Protein AF-A0A136HJM9-F1 (afdb_monomer_lite)

Radius of gyration: 22.2 Å; chains: 1; bounding box: 44×36×82 Å

pLDDT: mean 86.01, std 11.22, range [44.72, 96.0]

Structure (mmCIF, N/CA/C/O backbone):
data_AF-A0A136HJM9-F1
#
_entry.id   AF-A0A136HJM9-F1
#
loop_
_atom_site.group_PDB
_atom_site.id
_atom_site.type_symbol
_atom_site.label_atom_id
_atom_site.label_alt_id
_atom_site.label_comp_id
_atom_site.label_asym_id
_atom_site.label_entity_id
_atom_site.label_seq_id
_atom_site.pdbx_PDB_ins_code
_atom_site.Cartn_x
_atom_site.Cartn_y
_atom_site.Cartn_z
_atom_site.occupancy
_atom_site.B_iso_or_equiv
_atom_site.auth_seq_id
_atom_site.auth_comp_id
_atom_site.auth_asym_id
_atom_site.auth_atom_id
_atom_site.pdbx_PDB_model_num
ATOM 1 N N . MET A 1 1 ? 3.284 -16.530 -20.722 1.00 73.06 1 MET A N 1
ATOM 2 C CA . MET A 1 1 ? 3.698 -15.118 -20.522 1.00 73.06 1 MET A CA 1
ATOM 3 C C . MET A 1 1 ? 2.460 -14.289 -20.192 1.00 73.06 1 MET A C 1
ATOM 5 O O . MET A 1 1 ? 1.390 -14.665 -20.645 1.00 73.06 1 MET A O 1
ATOM 9 N N . GLN A 1 2 ? 2.573 -13.218 -19.398 1.00 82.81 2 GLN A N 1
ATOM 10 C CA . GLN A 1 2 ? 1.429 -12.377 -18.994 1.00 82.81 2 GLN A CA 1
ATOM 11 C C . GLN A 1 2 ? 1.600 -10.946 -19.515 1.00 82.81 2 GLN A C 1
ATOM 13 O O . GLN A 1 2 ? 2.723 -10.463 -19.608 1.00 82.81 2 GLN A O 1
ATOM 18 N N . THR A 1 3 ? 0.508 -10.270 -19.851 1.00 87.06 3 THR A N 1
ATOM 19 C CA . THR A 1 3 ? 0.489 -8.834 -20.186 1.00 87.06 3 THR A CA 1
ATOM 20 C C . THR A 1 3 ? 0.516 -7.968 -18.919 1.00 87.06 3 THR A C 1
ATOM 22 O O . THR A 1 3 ? 0.214 -8.464 -17.834 1.00 87.06 3 THR A O 1
ATOM 25 N N . ILE A 1 4 ? 0.826 -6.666 -19.036 1.00 86.62 4 ILE A N 1
ATOM 26 C CA . ILE A 1 4 ? 0.780 -5.722 -17.895 1.00 86.62 4 ILE A CA 1
ATOM 27 C C . ILE A 1 4 ? -0.567 -5.801 -17.149 1.00 86.62 4 ILE A C 1
ATOM 29 O O . ILE A 1 4 ? -0.543 -6.034 -15.941 1.00 86.62 4 ILE A O 1
ATOM 33 N N . PRO A 1 5 ? -1.740 -5.723 -17.813 1.00 89.06 5 PRO A N 1
ATOM 34 C CA . PRO A 1 5 ? -3.020 -5.822 -17.113 1.00 89.06 5 PRO A CA 1
ATOM 35 C C . PRO A 1 5 ? -3.238 -7.171 -16.418 1.00 89.06 5 PRO A C 1
ATOM 37 O O . PRO A 1 5 ? -3.845 -7.208 -15.356 1.00 89.06 5 PRO A O 1
ATOM 40 N N . GLN A 1 6 ? -2.736 -8.277 -16.979 1.00 90.00 6 GLN A N 1
ATOM 41 C CA . GLN A 1 6 ? -2.843 -9.599 -16.349 1.00 90.00 6 GLN A CA 1
ATOM 42 C C . GLN A 1 6 ? -1.984 -9.713 -15.087 1.00 90.00 6 GLN A C 1
ATOM 44 O O . GLN A 1 6 ? -2.411 -10.353 -14.131 1.00 90.00 6 GLN A O 1
ATOM 49 N N . VAL A 1 7 ? -0.797 -9.095 -15.071 1.00 90.31 7 VAL A N 1
ATOM 50 C CA . VAL A 1 7 ? 0.041 -9.039 -13.864 1.00 90.31 7 VAL A CA 1
ATOM 51 C C . VAL A 1 7 ? -0.618 -8.155 -12.808 1.00 90.31 7 VAL A C 1
ATOM 53 O O . VAL A 1 7 ? -0.759 -8.599 -11.677 1.00 90.31 7 VAL A O 1
ATOM 56 N N . ILE A 1 8 ? -1.121 -6.971 -13.182 1.00 91.50 8 ILE A N 1
ATOM 57 C CA . ILE A 1 8 ? -1.859 -6.101 -12.250 1.00 91.50 8 ILE A CA 1
ATOM 58 C C . ILE A 1 8 ? -3.075 -6.840 -11.672 1.00 91.50 8 ILE A C 1
ATOM 60 O O . ILE A 1 8 ? -3.276 -6.837 -10.463 1.00 91.50 8 ILE A O 1
ATOM 64 N N . LYS A 1 9 ? -3.854 -7.533 -12.514 1.00 92.12 9 LYS A N 1
ATOM 65 C CA . LYS A 1 9 ? -5.012 -8.328 -12.074 1.00 92.12 9 LYS A CA 1
ATOM 66 C C . LYS A 1 9 ? -4.622 -9.393 -11.048 1.00 92.12 9 LYS A C 1
ATOM 68 O O . LYS A 1 9 ? -5.367 -9.613 -10.102 1.00 92.12 9 LYS A O 1
ATOM 73 N N . ALA A 1 10 ? -3.479 -10.050 -11.244 1.00 91.19 10 ALA A N 1
ATOM 74 C CA . ALA A 1 10 ? -2.991 -11.068 -10.321 1.00 91.19 10 ALA A CA 1
ATOM 75 C C . ALA A 1 10 ? -2.587 -10.474 -8.961 1.00 91.19 10 ALA A C 1
ATOM 77 O O . ALA A 1 10 ? -2.920 -11.061 -7.943 1.00 91.19 10 ALA A O 1
ATOM 78 N N . GLU A 1 11 ? -1.930 -9.308 -8.932 1.00 91.56 11 GLU A N 1
ATOM 79 C CA . GLU A 1 11 ? -1.516 -8.659 -7.673 1.00 91.56 11 GLU A CA 1
ATOM 80 C C . GLU A 1 11 ? -2.693 -8.020 -6.910 1.00 91.56 11 GLU A C 1
ATOM 82 O O . GLU A 1 11 ? -2.656 -7.918 -5.686 1.00 91.56 11 GLU A O 1
ATOM 87 N N . LEU A 1 12 ? -3.739 -7.581 -7.621 1.00 88.81 12 LEU A N 1
ATOM 88 C CA . LEU A 1 12 ? -4.940 -6.997 -7.012 1.00 88.81 12 LEU A CA 1
ATOM 89 C C . LEU A 1 12 ? -5.998 -8.034 -6.614 1.00 88.81 12 LEU A C 1
ATOM 91 O O . LEU A 1 12 ? -6.932 -7.680 -5.896 1.00 88.81 12 LEU A O 1
ATOM 95 N N . GLU A 1 13 ? -5.916 -9.257 -7.153 1.00 87.62 13 GLU A N 1
ATOM 96 C CA . GLU A 1 13 ? -6.949 -10.306 -7.065 1.00 87.62 13 GLU A CA 1
ATOM 97 C C . GLU A 1 13 ? -8.378 -9.811 -7.379 1.00 87.62 13 GLU A C 1
ATOM 99 O O . GLU A 1 13 ? -9.373 -10.317 -6.869 1.00 87.62 13 GLU A O 1
ATOM 104 N N . SER A 1 14 ? -8.495 -8.787 -8.224 1.00 86.56 14 SER A N 1
ATOM 105 C CA . SER A 1 14 ? -9.753 -8.086 -8.488 1.00 86.56 14 SER A CA 1
ATOM 106 C C . SER A 1 14 ? -9.752 -7.435 -9.872 1.00 86.56 14 SER A C 1
ATOM 108 O O . SER A 1 14 ? -8.821 -7.594 -10.669 1.00 86.56 14 SER A O 1
ATOM 110 N N . THR A 1 15 ? -10.837 -6.739 -10.210 1.00 86.69 15 THR A N 1
ATOM 111 C CA . THR A 1 15 ? -10.932 -5.962 -11.449 1.00 86.69 15 THR A CA 1
ATOM 112 C C . THR A 1 15 ? -9.886 -4.857 -11.468 1.00 86.69 15 THR A C 1
ATOM 114 O O . THR A 1 15 ? -9.757 -4.102 -10.510 1.00 86.69 15 THR A O 1
ATOM 117 N N . VAL A 1 16 ? -9.157 -4.736 -12.578 1.00 87.38 16 VAL A N 1
ATOM 118 C CA . VAL A 1 16 ? -8.102 -3.730 -12.720 1.00 87.38 16 VAL A CA 1
ATOM 119 C C . VAL A 1 16 ? -8.720 -2.373 -13.056 1.00 87.38 16 VAL A C 1
ATOM 121 O O . VAL A 1 16 ? -9.319 -2.258 -14.127 1.00 87.38 16 VAL A O 1
ATOM 124 N N . PRO A 1 17 ? -8.529 -1.334 -12.225 1.00 90.00 17 PRO A N 1
ATOM 125 C CA . PRO A 1 17 ? -9.010 0.003 -12.547 1.00 90.00 17 PRO A CA 1
ATOM 126 C C . PRO A 1 17 ? -8.293 0.578 -13.770 1.00 90.00 17 PRO A C 1
ATOM 128 O O . PRO A 1 17 ? -7.065 0.491 -13.881 1.00 90.00 17 PRO A O 1
ATOM 131 N N . ASP A 1 18 ? -9.037 1.219 -14.672 1.00 88.31 18 ASP A N 1
ATOM 132 C CA . ASP A 1 18 ? -8.482 1.762 -15.918 1.00 88.31 18 ASP A CA 1
ATOM 133 C C . ASP A 1 18 ? -7.409 2.830 -15.675 1.00 88.31 18 ASP A C 1
ATOM 135 O O . ASP A 1 18 ? -6.413 2.875 -16.403 1.00 88.31 18 ASP A O 1
ATOM 139 N N . ALA A 1 19 ? -7.573 3.651 -14.634 1.00 88.50 19 ALA A N 1
ATOM 140 C CA . ALA A 1 19 ? -6.598 4.664 -14.239 1.00 88.50 19 ALA A CA 1
ATOM 141 C C . ALA A 1 19 ? -5.259 4.029 -13.829 1.00 88.50 19 ALA A C 1
ATOM 143 O O . ALA A 1 19 ? -4.214 4.394 -14.369 1.00 88.50 19 ALA A O 1
ATOM 144 N N . LEU A 1 20 ? -5.293 3.017 -12.954 1.00 89.94 20 LEU A N 1
ATOM 145 C CA . LEU A 1 20 ? -4.100 2.280 -12.529 1.00 89.94 20 LEU A CA 1
ATOM 146 C C . LEU A 1 20 ? -3.465 1.520 -13.698 1.00 89.94 20 LEU A C 1
ATOM 148 O O . LEU A 1 20 ? -2.252 1.600 -13.905 1.00 89.94 20 LEU A O 1
ATOM 152 N N . ARG A 1 21 ? -4.282 0.835 -14.512 1.00 90.06 21 ARG A N 1
ATOM 153 C CA . ARG A 1 21 ? -3.817 0.162 -15.731 1.00 90.06 21 ARG A CA 1
ATOM 154 C C . ARG A 1 21 ? -3.060 1.138 -16.618 1.00 90.06 21 ARG A C 1
ATOM 156 O O . ARG A 1 21 ? -1.960 0.817 -17.061 1.00 90.06 21 ARG A O 1
ATOM 163 N N . SER A 1 22 ? -3.643 2.303 -16.883 1.00 88.31 22 SER A N 1
ATOM 164 C CA . SER A 1 22 ? -3.075 3.313 -17.778 1.00 88.31 22 SER A CA 1
ATOM 165 C C . SER A 1 22 ? -1.797 3.918 -17.205 1.00 88.31 22 SER A C 1
ATOM 167 O O . SER A 1 22 ? -0.811 4.021 -17.933 1.00 88.31 22 SER A O 1
ATOM 169 N N . ALA A 1 23 ? -1.779 4.232 -15.907 1.00 89.62 23 ALA A N 1
ATOM 170 C CA . ALA A 1 23 ? -0.609 4.748 -15.201 1.00 89.62 23 ALA A CA 1
ATOM 171 C C . ALA A 1 23 ? 0.576 3.773 -15.273 1.00 89.62 23 ALA A C 1
ATOM 173 O O .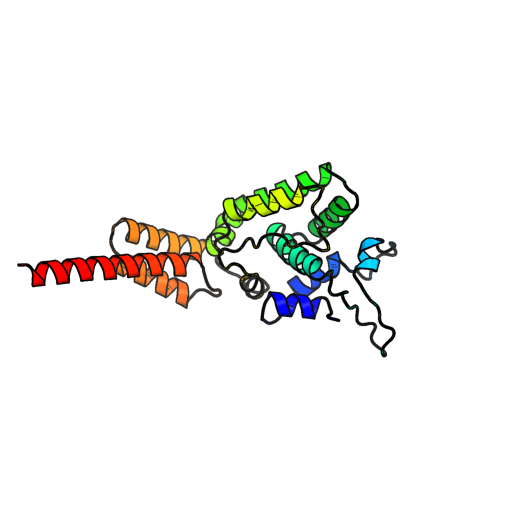 ALA A 1 23 ? 1.629 4.106 -15.820 1.00 89.62 23 ALA A O 1
ATOM 174 N N . VAL A 1 24 ? 0.379 2.530 -14.826 1.00 90.56 24 VAL A N 1
ATOM 175 C CA . VAL A 1 24 ? 1.431 1.502 -14.831 1.00 90.56 24 VAL A CA 1
ATOM 176 C C . VAL A 1 24 ? 1.882 1.201 -16.258 1.00 90.56 24 VAL A C 1
ATOM 178 O O . VAL A 1 24 ? 3.075 1.132 -16.545 1.00 90.56 24 VAL A O 1
ATOM 181 N N . THR A 1 25 ? 0.939 1.095 -17.195 1.00 88.69 25 THR A N 1
ATOM 182 C CA . THR A 1 25 ? 1.260 0.869 -18.607 1.00 88.69 25 THR A CA 1
ATOM 183 C C . THR A 1 25 ? 2.103 2.009 -19.187 1.00 88.69 25 THR A C 1
ATOM 185 O O . THR A 1 25 ? 3.041 1.738 -19.931 1.00 88.69 25 THR A O 1
ATOM 188 N N . ALA A 1 26 ? 1.835 3.267 -18.833 1.00 86.88 26 ALA A N 1
ATOM 189 C CA . ALA A 1 26 ? 2.577 4.431 -19.324 1.00 86.88 26 ALA A CA 1
ATOM 190 C C . ALA A 1 26 ? 4.017 4.544 -18.781 1.00 86.88 26 ALA A C 1
ATOM 192 O O . ALA A 1 26 ? 4.837 5.255 -19.373 1.00 86.88 26 ALA A O 1
ATOM 193 N N . ILE A 1 27 ? 4.350 3.843 -17.691 1.00 88.12 27 ILE A N 1
ATOM 194 C CA . ILE A 1 27 ? 5.731 3.747 -17.190 1.00 88.12 27 ILE A CA 1
ATOM 195 C C . ILE A 1 27 ? 6.573 2.902 -18.146 1.00 88.12 27 ILE A C 1
ATOM 197 O O . ILE A 1 27 ? 7.639 3.334 -18.588 1.00 88.12 27 ILE A O 1
ATOM 201 N N . PHE A 1 28 ? 6.076 1.716 -18.501 1.00 84.88 28 PHE A N 1
ATOM 202 C CA . PHE A 1 28 ? 6.806 0.751 -19.330 1.00 84.88 28 PHE A CA 1
ATOM 203 C C . PHE A 1 28 ? 6.627 0.993 -20.827 1.00 84.88 28 PHE A C 1
ATOM 205 O O . PHE A 1 28 ? 7.487 0.628 -21.628 1.00 84.88 28 PHE A O 1
ATOM 212 N N . LEU A 1 29 ? 5.509 1.604 -21.221 1.00 78.38 29 LEU A N 1
ATOM 213 C CA . LEU A 1 29 ? 5.173 1.881 -22.608 1.00 78.38 29 LEU A CA 1
ATOM 214 C C . LEU A 1 29 ? 5.286 3.372 -22.924 1.00 78.38 29 LEU A C 1
ATOM 216 O O . LEU A 1 29 ? 5.254 4.274 -22.090 1.00 78.38 29 LEU A O 1
ATOM 220 N N . LYS A 1 30 ? 5.430 3.641 -24.210 1.00 66.56 30 LYS A N 1
ATOM 221 C CA . LYS A 1 30 ? 5.436 4.985 -24.758 1.00 66.56 30 LYS A CA 1
ATOM 222 C C . LYS A 1 30 ? 4.002 5.526 -24.871 1.00 66.56 30 LYS A C 1
ATOM 224 O O . LYS A 1 30 ? 3.158 4.788 -25.385 1.00 66.56 30 LYS A O 1
ATOM 229 N N . PRO A 1 31 ? 3.714 6.787 -24.501 1.00 51.19 31 PRO A N 1
ATOM 230 C CA . PRO A 1 31 ? 2.501 7.442 -24.977 1.00 51.19 31 PRO A CA 1
ATOM 231 C C . PRO A 1 31 ? 2.573 7.547 -26.505 1.00 51.19 31 PRO A C 1
ATOM 233 O O . PRO A 1 31 ? 3.628 7.863 -27.061 1.00 51.19 31 PRO A O 1
ATOM 236 N N . ALA A 1 32 ? 1.468 7.268 -27.196 1.00 46.75 32 ALA A N 1
ATOM 237 C CA . ALA A 1 32 ? 1.420 7.160 -28.658 1.00 46.75 32 ALA A CA 1
ATOM 238 C C . ALA A 1 32 ? 1.926 8.415 -29.415 1.00 46.75 32 ALA A C 1
ATOM 240 O O . ALA A 1 32 ? 2.237 8.330 -30.598 1.00 46.75 32 ALA A O 1
ATOM 241 N N . ALA A 1 33 ? 2.071 9.560 -28.738 1.00 46.47 33 ALA A N 1
ATOM 242 C CA . ALA A 1 33 ? 2.186 10.878 -29.356 1.00 46.47 33 ALA A CA 1
ATOM 243 C C . ALA A 1 33 ? 3.606 11.449 -29.621 1.00 46.47 33 ALA A C 1
ATOM 245 O O . ALA A 1 33 ? 3.696 12.474 -30.285 1.00 46.47 33 ALA A O 1
ATOM 246 N N . ARG A 1 34 ? 4.737 10.879 -29.156 1.00 46.34 34 ARG A N 1
ATOM 247 C CA . ARG A 1 34 ? 6.072 11.536 -29.340 1.00 46.34 34 ARG A CA 1
ATOM 248 C C . ARG A 1 34 ? 7.176 10.605 -29.806 1.00 46.34 34 ARG A C 1
ATOM 250 O O . ARG A 1 34 ? 7.471 9.670 -29.102 1.00 46.34 34 ARG A O 1
ATOM 257 N N . ARG A 1 35 ? 7.871 10.851 -30.922 1.00 45.84 35 ARG A N 1
ATOM 258 C CA . ARG A 1 35 ? 8.917 9.992 -31.550 1.00 45.84 35 ARG A CA 1
ATOM 259 C C . ARG A 1 35 ? 10.253 9.795 -30.770 1.00 45.84 35 ARG A C 1
ATOM 261 O O . ARG A 1 35 ? 11.297 9.695 -31.395 1.00 45.84 35 ARG A O 1
ATOM 268 N N . SER A 1 36 ? 10.275 9.662 -29.440 1.00 54.44 36 SER A N 1
ATOM 269 C CA . SER A 1 36 ? 11.501 9.251 -28.716 1.00 54.44 36 SER A CA 1
ATOM 270 C C . SER A 1 36 ? 11.751 7.733 -28.795 1.00 54.44 36 SER A C 1
ATOM 272 O O . SER A 1 36 ? 10.800 6.944 -28.852 1.00 54.44 36 SER A O 1
ATOM 274 N N . LYS A 1 37 ? 13.019 7.303 -28.832 1.00 59.28 37 LYS A N 1
ATOM 275 C CA . LYS A 1 37 ? 13.386 5.877 -28.733 1.00 59.28 37 LYS A CA 1
ATOM 276 C C . LYS A 1 37 ? 12.968 5.347 -27.352 1.00 59.28 37 LYS A C 1
ATOM 278 O O . LYS A 1 37 ? 13.109 6.059 -26.360 1.00 59.28 37 LYS A O 1
ATOM 283 N N . LEU A 1 38 ? 12.419 4.128 -27.296 1.00 64.19 38 LEU A N 1
ATOM 284 C CA . LEU A 1 38 ? 12.227 3.427 -26.020 1.00 64.19 38 LEU A CA 1
ATOM 285 C C . LEU A 1 38 ? 13.592 3.272 -25.347 1.00 64.19 38 LEU A C 1
ATOM 287 O O . LEU A 1 38 ? 14.593 3.059 -26.033 1.00 64.19 38 LEU A O 1
ATOM 291 N N . GLN A 1 39 ? 13.632 3.380 -24.022 1.00 71.88 39 GLN A N 1
ATOM 292 C CA . GLN A 1 39 ? 14.872 3.104 -23.305 1.00 71.88 39 GLN A CA 1
ATOM 293 C C . GLN A 1 39 ? 15.180 1.603 -23.369 1.00 71.88 39 GLN A C 1
ATOM 295 O O . GLN A 1 39 ? 14.264 0.780 -23.414 1.00 71.88 39 GLN A O 1
ATOM 300 N N . LYS A 1 40 ? 16.469 1.246 -23.370 1.00 73.69 40 LYS A N 1
ATOM 301 C CA . LYS A 1 40 ? 16.940 -0.140 -23.542 1.00 73.69 40 LYS A CA 1
ATOM 302 C C . LYS A 1 40 ? 16.285 -1.109 -22.546 1.00 73.69 40 LYS A C 1
ATOM 304 O O . LYS A 1 40 ? 15.788 -2.163 -22.927 1.00 73.69 40 LYS A O 1
ATOM 309 N N . TRP A 1 41 ? 16.160 -0.693 -21.289 1.00 77.94 41 TRP A N 1
ATOM 310 C CA . TRP A 1 41 ? 15.517 -1.503 -20.257 1.00 77.94 41 TRP A CA 1
ATOM 311 C C . TRP A 1 41 ? 14.015 -1.738 -20.512 1.00 77.94 41 TRP A C 1
ATOM 313 O O . TRP A 1 41 ? 13.490 -2.799 -20.183 1.00 77.94 41 TRP A O 1
ATOM 323 N N . GLN A 1 42 ? 13.310 -0.794 -21.150 1.00 76.62 42 GLN A N 1
ATOM 324 C CA . GLN A 1 42 ? 11.886 -0.942 -21.481 1.00 76.62 42 GLN A CA 1
ATOM 325 C C . GLN A 1 42 ? 11.685 -2.020 -22.550 1.00 76.62 42 GLN A C 1
ATOM 327 O O . GLN A 1 42 ? 10.750 -2.818 -22.467 1.00 76.62 42 GLN A O 1
ATOM 332 N N . THR A 1 43 ? 12.590 -2.081 -23.531 1.00 74.19 43 THR A N 1
ATOM 333 C CA . THR A 1 43 ? 12.602 -3.151 -24.538 1.00 74.19 43 THR A CA 1
ATOM 334 C C . THR A 1 43 ? 13.009 -4.503 -23.955 1.00 74.19 43 THR A C 1
ATOM 336 O O . THR A 1 43 ? 12.542 -5.531 -24.435 1.00 74.19 43 THR A O 1
ATOM 339 N N . ASP A 1 44 ? 13.807 -4.526 -22.885 1.00 75.56 44 ASP A N 1
ATOM 340 C CA . ASP A 1 44 ? 14.231 -5.776 -22.247 1.00 75.56 44 ASP A CA 1
ATOM 341 C C . ASP A 1 44 ? 13.090 -6.469 -21.488 1.00 75.56 44 ASP A C 1
ATOM 343 O O . ASP A 1 44 ? 13.033 -7.707 -21.460 1.00 75.56 44 ASP A O 1
ATOM 347 N N . ILE A 1 45 ? 12.164 -5.687 -20.919 1.00 78.56 45 ILE A N 1
ATOM 348 C CA . ILE A 1 45 ? 11.020 -6.174 -20.132 1.00 78.56 45 ILE A CA 1
ATOM 349 C C . ILE A 1 45 ? 9.929 -6.788 -21.013 1.00 78.56 45 ILE A C 1
ATOM 351 O O . ILE A 1 45 ? 9.328 -7.804 -20.643 1.00 78.56 45 ILE A O 1
ATOM 355 N N . ILE A 1 46 ? 9.678 -6.172 -22.170 1.00 76.31 46 ILE A N 1
ATOM 356 C CA . ILE A 1 46 ? 8.546 -6.494 -23.038 1.00 76.31 46 ILE A CA 1
ATOM 357 C C . ILE A 1 46 ? 8.964 -7.524 -24.088 1.00 76.31 46 ILE A C 1
ATOM 359 O O . ILE A 1 46 ? 9.907 -7.308 -24.844 1.00 76.31 46 ILE A O 1
ATOM 363 N N . SER A 1 47 ? 8.233 -8.633 -24.183 1.00 70.00 47 SER A N 1
ATOM 364 C CA . SER A 1 47 ? 8.278 -9.521 -25.342 1.00 70.00 47 SER A CA 1
ATOM 365 C C . SER A 1 47 ? 7.120 -9.214 -26.293 1.00 70.00 47 SER A C 1
ATOM 367 O O . SER A 1 47 ? 5.963 -9.097 -25.883 1.00 70.00 47 SER A O 1
ATOM 369 N N . ASN A 1 48 ? 7.447 -9.110 -27.582 1.00 66.25 48 ASN A N 1
ATOM 370 C CA . ASN A 1 48 ? 6.485 -9.063 -28.680 1.00 66.25 48 ASN A CA 1
ATOM 371 C C . ASN A 1 48 ? 6.574 -10.399 -29.433 1.00 66.25 48 ASN A C 1
ATOM 373 O O . ASN A 1 48 ? 7.319 -10.480 -30.406 1.00 66.25 48 ASN A O 1
ATOM 377 N N . PRO A 1 49 ? 5.911 -11.469 -28.969 1.00 55.00 49 PRO A N 1
ATOM 378 C CA . PRO A 1 49 ? 5.778 -12.666 -29.783 1.00 55.00 49 PRO A CA 1
ATOM 379 C C . PRO A 1 49 ? 4.968 -12.314 -31.041 1.00 55.00 49 PRO A C 1
ATOM 381 O O . PRO A 1 49 ? 3.940 -11.641 -30.948 1.00 55.00 49 PRO A O 1
ATOM 384 N N . GLU A 1 50 ? 5.437 -12.738 -32.214 1.00 51.59 50 GLU A N 1
ATOM 385 C CA . GLU A 1 50 ? 4.816 -12.490 -33.527 1.00 51.59 50 GLU A CA 1
ATOM 386 C C . GLU A 1 50 ? 3.557 -13.345 -33.760 1.00 51.59 50 GLU A C 1
ATOM 388 O O . GLU A 1 50 ? 3.399 -13.980 -34.797 1.00 51.59 50 GLU A O 1
ATOM 393 N N . VAL A 1 51 ? 2.651 -13.413 -32.785 1.00 44.72 51 VAL A N 1
ATOM 394 C CA . VAL A 1 51 ? 1.477 -14.288 -32.873 1.00 44.72 51 VAL A CA 1
ATOM 395 C C . VAL A 1 51 ? 0.206 -13.454 -33.000 1.00 44.72 51 VAL A C 1
ATOM 397 O O . VAL A 1 51 ? -0.302 -12.929 -32.010 1.00 44.72 51 VAL A O 1
ATOM 400 N N . GLY A 1 52 ? -0.315 -13.379 -34.229 1.00 47.38 52 GLY A N 1
ATOM 401 C CA . GLY A 1 52 ? -1.662 -12.897 -34.554 1.00 47.38 52 GLY A CA 1
ATOM 402 C C . GLY A 1 52 ? -1.846 -11.374 -34.544 1.00 47.38 52 GLY A C 1
ATOM 403 O O . GLY A 1 52 ? -1.087 -10.631 -33.928 1.00 47.38 52 GLY A O 1
ATOM 404 N N . GLU A 1 53 ? -2.887 -10.907 -35.239 1.00 47.03 53 GLU A N 1
ATOM 405 C CA . GLU A 1 53 ? -3.177 -9.517 -35.658 1.00 47.03 53 GLU A CA 1
ATOM 406 C C . GLU A 1 53 ? -3.282 -8.444 -34.550 1.00 47.03 53 GLU A C 1
ATOM 408 O O . GLU A 1 53 ? -3.572 -7.276 -34.818 1.00 47.03 53 GLU A O 1
ATOM 413 N N . ARG A 1 54 ? -2.987 -8.772 -33.291 1.00 53.75 54 ARG A N 1
ATOM 414 C CA . ARG A 1 54 ? -2.829 -7.792 -32.214 1.00 53.75 54 ARG A CA 1
ATOM 415 C C . ARG A 1 54 ? -1.501 -8.036 -31.516 1.00 53.75 54 ARG A C 1
ATOM 417 O O . ARG A 1 54 ? -1.356 -9.009 -30.789 1.00 53.75 54 ARG A O 1
ATOM 424 N N . LYS A 1 55 ? -0.556 -7.100 -31.689 1.00 56.41 55 LYS A N 1
ATOM 425 C CA . LYS A 1 55 ? 0.742 -7.042 -30.986 1.00 56.41 55 LYS A CA 1
ATOM 426 C C . LYS A 1 55 ? 0.534 -6.892 -29.472 1.00 56.41 55 LYS A C 1
ATOM 428 O O . LYS A 1 55 ? 0.711 -5.806 -28.914 1.00 56.41 55 LYS A O 1
ATOM 433 N N . ALA A 1 56 ? 0.110 -7.958 -28.803 1.00 59.00 56 ALA A N 1
ATOM 434 C CA . ALA A 1 56 ? 0.009 -8.003 -27.359 1.00 59.00 56 ALA A CA 1
ATOM 435 C C . ALA A 1 56 ? 1.425 -7.910 -26.780 1.00 59.00 56 ALA A C 1
ATOM 437 O O . ALA A 1 56 ? 2.321 -8.671 -27.140 1.00 59.00 56 ALA A O 1
ATOM 438 N N . ARG A 1 57 ? 1.634 -6.925 -25.905 1.00 72.00 57 ARG A N 1
ATOM 439 C CA . ARG A 1 57 ? 2.914 -6.702 -25.229 1.00 72.00 57 ARG A CA 1
ATOM 440 C C . ARG A 1 57 ? 2.933 -7.549 -23.966 1.00 72.00 57 ARG A C 1
ATOM 442 O O . ARG A 1 57 ? 2.215 -7.253 -23.006 1.00 72.00 57 ARG A O 1
ATOM 449 N N . TYR A 1 58 ? 3.723 -8.613 -23.987 1.00 80.12 58 TYR A N 1
ATOM 450 C CA . TYR A 1 58 ? 3.875 -9.516 -22.855 1.00 80.12 58 TYR A CA 1
ATOM 451 C C . TYR A 1 58 ? 5.078 -9.119 -22.011 1.00 80.12 58 TYR A C 1
ATOM 453 O O . TYR A 1 58 ? 6.016 -8.489 -22.485 1.00 80.12 58 TYR A O 1
ATOM 461 N N . ILE A 1 59 ? 5.054 -9.508 -20.747 1.00 83.00 59 ILE A N 1
ATOM 462 C CA . ILE A 1 59 ? 6.142 -9.314 -19.800 1.00 83.00 59 ILE A CA 1
ATOM 463 C C . ILE A 1 59 ? 6.852 -10.648 -19.624 1.00 83.00 59 ILE A C 1
ATOM 465 O O . ILE A 1 59 ? 6.216 -11.684 -19.377 1.00 83.00 59 ILE A O 1
ATOM 469 N N . LYS A 1 60 ? 8.185 -10.627 -19.709 1.00 85.44 60 LYS A N 1
ATOM 470 C CA . LYS A 1 60 ? 8.984 -11.806 -19.361 1.00 85.44 60 LYS A CA 1
ATOM 471 C C . LYS A 1 60 ? 8.834 -12.090 -17.855 1.00 85.44 60 LYS A C 1
ATOM 473 O O . LYS A 1 60 ? 8.961 -11.159 -17.064 1.00 85.44 60 LYS A O 1
ATOM 478 N N . PRO A 1 61 ? 8.621 -13.349 -17.421 1.00 84.88 61 PRO A N 1
ATOM 479 C CA . PRO A 1 61 ? 8.276 -13.672 -16.030 1.00 84.88 61 PRO A CA 1
ATOM 480 C C . PRO A 1 61 ? 9.191 -13.061 -14.959 1.00 84.88 61 PRO A C 1
ATOM 482 O O . PRO A 1 61 ? 8.697 -12.603 -13.933 1.00 84.88 61 PRO A O 1
ATOM 485 N N . LYS A 1 62 ? 10.501 -12.977 -15.226 1.00 89.00 62 LYS A N 1
ATOM 486 C CA . LYS A 1 62 ? 11.491 -12.390 -14.308 1.00 89.00 62 LYS A CA 1
ATOM 487 C C . LYS A 1 62 ? 11.279 -10.900 -13.993 1.00 89.00 62 LYS A C 1
ATOM 489 O O . LYS A 1 62 ? 11.850 -10.412 -13.030 1.00 89.00 62 LYS A O 1
ATOM 494 N N . TYR A 1 63 ? 10.466 -10.190 -14.780 1.00 91.25 63 TYR A N 1
ATOM 495 C CA . TYR A 1 63 ? 10.198 -8.756 -14.624 1.00 91.25 63 TYR A CA 1
ATOM 496 C C . TYR A 1 63 ? 8.808 -8.432 -14.061 1.00 91.25 63 TYR A C 1
ATOM 498 O O . TYR A 1 63 ? 8.417 -7.268 -14.022 1.00 91.25 63 TYR A O 1
ATOM 506 N N . LYS A 1 64 ? 8.041 -9.431 -13.595 1.00 91.81 64 LYS A N 1
ATOM 507 C CA . LYS A 1 64 ? 6.802 -9.165 -12.837 1.00 91.81 64 LYS A CA 1
ATOM 508 C C . LYS A 1 64 ? 7.026 -8.253 -11.615 1.00 91.81 64 LYS A C 1
ATOM 510 O O . LYS A 1 64 ? 6.175 -7.392 -11.398 1.00 91.81 64 LYS A O 1
ATOM 515 N N . PRO A 1 65 ? 8.144 -8.365 -10.861 1.00 94.56 65 PRO A N 1
ATOM 516 C CA . PRO A 1 65 ? 8.445 -7.444 -9.763 1.00 94.56 65 PRO A CA 1
ATOM 517 C C . PRO A 1 65 ? 8.460 -5.970 -10.178 1.00 94.56 65 PRO A C 1
ATOM 519 O O . PRO A 1 65 ? 7.970 -5.138 -9.427 1.00 94.56 65 PRO A O 1
ATOM 522 N N . ALA A 1 66 ? 8.901 -5.645 -11.399 1.00 93.62 66 ALA A N 1
ATOM 523 C CA . ALA A 1 66 ? 8.855 -4.275 -11.911 1.00 93.62 66 ALA A CA 1
ATOM 524 C C . ALA A 1 66 ? 7.426 -3.704 -11.936 1.00 93.62 66 ALA A C 1
ATOM 526 O O . ALA A 1 66 ? 7.215 -2.548 -11.581 1.00 93.62 66 ALA A O 1
ATOM 527 N N . ILE A 1 67 ? 6.435 -4.514 -12.334 1.00 93.75 67 ILE A N 1
ATOM 528 C CA . ILE A 1 67 ? 5.025 -4.094 -12.380 1.00 93.75 67 ILE A CA 1
ATOM 529 C C . ILE A 1 67 ? 4.488 -3.855 -10.976 1.00 93.75 67 ILE A C 1
ATOM 531 O O . ILE A 1 67 ? 3.842 -2.839 -10.743 1.00 93.75 67 ILE A O 1
ATOM 535 N N . TYR A 1 68 ? 4.800 -4.760 -10.049 1.00 95.19 68 TYR A N 1
ATOM 536 C CA . TYR A 1 68 ? 4.461 -4.595 -8.639 1.00 95.19 68 TYR A CA 1
ATOM 537 C C . TYR A 1 68 ? 5.058 -3.292 -8.081 1.00 95.19 68 TYR A C 1
ATOM 539 O O . TYR A 1 68 ? 4.338 -2.468 -7.521 1.00 95.19 68 TYR A O 1
ATOM 547 N N . ASN A 1 69 ? 6.351 -3.051 -8.315 1.00 96.00 69 ASN A N 1
ATOM 548 C CA . ASN A 1 69 ? 7.038 -1.843 -7.855 1.00 96.00 69 ASN A CA 1
ATOM 549 C C . ASN A 1 69 ? 6.411 -0.581 -8.453 1.00 96.00 69 ASN A C 1
ATOM 551 O O . ASN A 1 69 ? 6.213 0.404 -7.750 1.00 96.00 69 ASN A O 1
ATOM 555 N N . ALA A 1 70 ? 6.041 -0.618 -9.735 1.00 94.88 70 ALA A N 1
ATOM 556 C CA . ALA A 1 70 ? 5.337 0.482 -10.377 1.00 94.88 70 ALA A CA 1
ATOM 557 C C . ALA A 1 70 ? 3.959 0.740 -9.754 1.00 94.88 70 ALA A C 1
ATOM 559 O O . ALA A 1 70 ? 3.600 1.899 -9.590 1.00 94.88 70 ALA A O 1
ATOM 560 N N . MET A 1 71 ? 3.204 -0.296 -9.373 1.00 95.31 71 MET A N 1
ATOM 561 C CA . MET A 1 71 ? 1.927 -0.124 -8.666 1.00 95.31 71 MET A CA 1
ATOM 562 C C . MET A 1 71 ? 2.125 0.559 -7.307 1.00 95.31 71 MET A C 1
ATOM 564 O O . MET A 1 71 ? 1.422 1.525 -7.013 1.00 95.31 71 MET A O 1
ATOM 568 N N . VAL A 1 72 ? 3.108 0.104 -6.521 1.00 95.56 72 VAL A N 1
ATOM 569 C CA . VAL A 1 72 ? 3.459 0.703 -5.221 1.00 95.56 72 VAL A CA 1
ATOM 570 C C . VAL A 1 72 ? 3.858 2.170 -5.388 1.00 95.56 72 VAL A C 1
ATOM 572 O O . VAL A 1 72 ? 3.290 3.043 -4.738 1.00 95.56 72 VAL A O 1
ATOM 575 N N . LEU A 1 73 ? 4.781 2.466 -6.302 1.00 95.50 73 LEU A N 1
ATOM 576 C CA . LEU A 1 73 ? 5.286 3.824 -6.511 1.00 95.50 73 LEU A CA 1
ATOM 577 C C . LEU A 1 73 ? 4.232 4.756 -7.126 1.00 95.50 73 LEU A C 1
ATOM 579 O O . LEU A 1 73 ? 4.150 5.920 -6.742 1.00 95.50 73 LEU A O 1
ATOM 583 N N . CYS A 1 74 ? 3.385 4.265 -8.040 1.00 94.25 74 CYS A N 1
ATOM 584 C CA . CYS A 1 74 ? 2.246 5.032 -8.558 1.00 94.25 74 CYS A CA 1
ATOM 585 C C . CYS A 1 74 ? 1.302 5.461 -7.439 1.00 94.25 74 CYS A C 1
ATOM 587 O O . CYS A 1 74 ? 0.800 6.584 -7.471 1.00 94.25 74 CYS A O 1
ATOM 589 N N . TYR A 1 75 ? 1.077 4.580 -6.467 1.00 93.75 75 TYR A N 1
ATOM 590 C CA . TYR A 1 75 ? 0.274 4.904 -5.306 1.00 93.75 75 TYR A CA 1
ATOM 591 C C . TYR A 1 75 ? 0.986 5.912 -4.395 1.00 93.75 75 TYR A C 1
ATOM 593 O O . TYR A 1 75 ? 0.466 7.003 -4.178 1.00 93.75 75 TYR A O 1
ATOM 601 N N . LEU A 1 76 ? 2.212 5.624 -3.950 1.00 94.19 76 LEU A N 1
ATOM 602 C CA . LEU A 1 76 ? 2.932 6.479 -2.998 1.00 94.19 76 LEU A CA 1
ATOM 603 C C . LEU A 1 76 ? 3.265 7.874 -3.548 1.00 94.19 76 LEU A C 1
ATOM 605 O O . LEU A 1 76 ? 3.280 8.834 -2.791 1.00 94.19 76 LEU A O 1
ATOM 609 N N . MET A 1 77 ? 3.487 8.020 -4.858 1.00 93.81 77 MET A N 1
ATOM 610 C CA . MET A 1 77 ? 3.893 9.303 -5.452 1.00 93.81 77 MET A CA 1
ATOM 611 C C . MET A 1 77 ? 2.752 10.070 -6.140 1.00 93.81 77 MET A C 1
ATOM 613 O O . MET A 1 77 ? 2.940 11.220 -6.525 1.00 93.81 77 MET A O 1
ATOM 617 N N . SER A 1 78 ? 1.593 9.446 -6.395 1.00 90.00 78 SER A N 1
ATOM 618 C CA . SER A 1 78 ? 0.481 10.000 -7.212 1.00 90.00 78 SER A CA 1
ATOM 619 C C . SER A 1 78 ? 0.836 10.481 -8.623 1.00 90.00 78 SER A C 1
ATOM 621 O O . SER A 1 78 ? -0.002 11.058 -9.313 1.00 90.00 78 SER A O 1
ATOM 623 N N . ASN A 1 79 ? 2.074 10.299 -9.082 1.00 89.50 79 ASN A N 1
ATOM 624 C CA . ASN A 1 79 ? 2.562 10.945 -10.292 1.00 89.50 79 ASN A CA 1
ATOM 625 C C . ASN A 1 79 ? 3.325 9.956 -11.168 1.00 89.50 79 ASN A C 1
ATOM 627 O O . ASN A 1 79 ? 4.528 9.745 -11.023 1.00 89.50 79 ASN A O 1
ATOM 631 N N . THR A 1 80 ? 2.617 9.395 -12.146 1.00 90.50 80 TH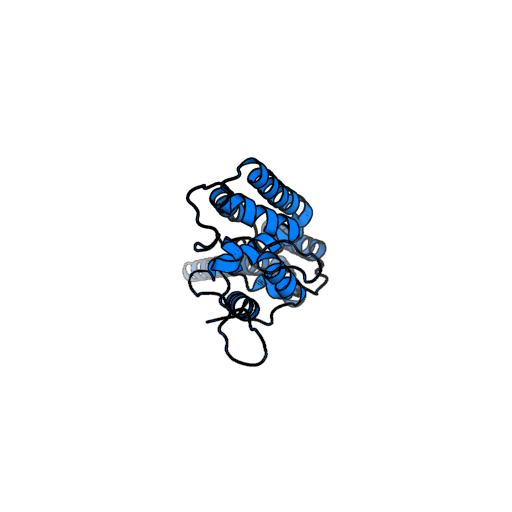R A N 1
ATOM 632 C CA . THR A 1 80 ? 3.155 8.445 -13.128 1.00 90.50 80 THR A CA 1
ATOM 633 C C . THR A 1 80 ? 4.415 8.955 -13.836 1.00 90.50 80 THR A C 1
ATOM 635 O O . THR A 1 80 ? 5.324 8.175 -14.121 1.00 90.50 80 THR A O 1
ATOM 638 N N . GLY A 1 81 ? 4.493 10.261 -14.119 1.00 88.56 81 GLY A N 1
ATOM 639 C CA . GLY A 1 81 ? 5.660 10.869 -14.757 1.00 88.56 81 GLY A CA 1
ATOM 640 C C . GLY A 1 81 ? 6.895 10.815 -13.860 1.00 88.56 81 GLY A C 1
ATOM 641 O O . GLY A 1 81 ? 7.961 10.403 -14.315 1.00 88.56 81 GLY A O 1
ATOM 642 N N . LYS A 1 82 ? 6.737 11.156 -12.576 1.00 91.19 82 LYS A N 1
ATOM 643 C CA . LYS A 1 82 ? 7.813 11.087 -11.576 1.00 91.19 82 LYS A CA 1
ATOM 644 C C . LYS A 1 82 ? 8.245 9.648 -11.303 1.00 91.19 82 LYS A C 1
ATOM 646 O O . LYS A 1 82 ? 9.443 9.390 -11.273 1.00 91.19 82 LYS A O 1
ATOM 651 N N . VAL A 1 83 ? 7.305 8.701 -11.237 1.00 93.12 83 VAL A N 1
ATOM 652 C CA . VAL A 1 83 ? 7.629 7.267 -11.114 1.00 93.12 83 VAL A CA 1
ATOM 653 C C . VAL A 1 83 ? 8.461 6.793 -12.305 1.00 93.12 83 VAL A C 1
ATOM 655 O O . VAL A 1 83 ? 9.485 6.138 -12.131 1.00 93.12 83 VAL A O 1
ATOM 658 N N . ARG A 1 84 ? 8.074 7.158 -13.534 1.00 90.31 84 ARG A N 1
ATOM 659 C CA . ARG A 1 84 ? 8.861 6.816 -14.728 1.00 90.31 84 ARG A CA 1
ATOM 660 C C . ARG A 1 84 ? 10.269 7.408 -14.669 1.00 90.31 84 ARG A C 1
ATOM 662 O O . ARG A 1 84 ? 11.226 6.722 -15.019 1.00 90.31 84 ARG A O 1
ATOM 669 N N . THR A 1 85 ? 10.393 8.663 -14.244 1.00 88.88 85 THR A N 1
ATOM 670 C CA . THR A 1 85 ? 11.691 9.316 -14.046 1.00 88.88 85 THR A CA 1
ATOM 671 C C . THR A 1 85 ? 12.530 8.560 -13.017 1.00 88.88 85 THR A C 1
ATOM 673 O O . THR A 1 85 ? 13.674 8.238 -13.319 1.00 88.88 85 THR A O 1
ATOM 676 N N . LEU A 1 86 ? 11.952 8.171 -11.875 1.00 91.25 86 LEU A N 1
ATOM 677 C CA . LEU A 1 86 ? 12.626 7.365 -10.854 1.00 91.25 86 LEU A CA 1
ATOM 678 C C . LEU A 1 86 ? 13.159 6.041 -11.421 1.00 91.25 86 LEU A C 1
ATOM 680 O O . LEU A 1 86 ? 14.337 5.750 -11.246 1.00 91.25 86 LEU A O 1
ATOM 684 N N . PHE A 1 87 ? 12.347 5.280 -12.166 1.00 90.19 87 PHE A N 1
ATOM 685 C CA . PHE A 1 87 ? 12.809 4.043 -12.816 1.00 90.19 87 PHE A CA 1
ATOM 686 C C . PHE A 1 87 ? 14.020 4.280 -13.725 1.00 90.19 87 PHE A C 1
ATOM 688 O O . PHE A 1 87 ? 14.974 3.508 -13.680 1.00 90.19 87 PHE A O 1
ATOM 695 N N . ASN A 1 88 ? 14.008 5.348 -14.528 1.00 87.62 88 ASN A N 1
ATOM 696 C CA . ASN A 1 88 ? 15.149 5.673 -15.386 1.00 87.62 88 ASN A CA 1
ATOM 697 C C . ASN A 1 88 ? 16.398 5.982 -14.551 1.00 87.62 88 ASN A C 1
ATOM 699 O O . ASN A 1 88 ? 17.480 5.507 -14.868 1.00 87.62 88 ASN A O 1
ATOM 703 N N . ASN A 1 89 ? 16.246 6.751 -13.472 1.00 87.25 89 ASN A N 1
ATOM 704 C CA . ASN A 1 89 ? 17.367 7.167 -12.634 1.00 87.25 89 ASN A CA 1
ATOM 705 C C . ASN A 1 89 ? 17.980 6.002 -11.856 1.00 87.25 89 ASN A C 1
ATOM 707 O O . ASN A 1 89 ? 19.202 5.894 -11.824 1.00 87.25 89 ASN A O 1
ATOM 711 N N . LEU A 1 90 ? 17.150 5.106 -11.311 1.00 88.19 90 LEU A N 1
ATOM 712 C CA . LEU A 1 90 ? 17.609 3.883 -10.648 1.00 88.19 90 LEU A CA 1
ATOM 713 C C . LEU A 1 90 ? 18.408 2.994 -11.610 1.00 88.19 90 LEU A C 1
ATOM 715 O O . LEU A 1 90 ? 19.426 2.424 -11.239 1.00 88.19 90 LEU A O 1
ATOM 719 N N . LEU A 1 91 ? 17.978 2.905 -12.871 1.00 86.19 91 LEU A N 1
ATOM 720 C CA . LEU A 1 91 ? 18.641 2.076 -13.882 1.00 86.19 91 LEU A CA 1
ATOM 721 C C . LEU A 1 91 ? 19.877 2.731 -14.510 1.00 86.19 91 LEU A C 1
ATOM 723 O O . LEU A 1 91 ? 20.720 2.030 -15.063 1.00 86.19 91 LEU A O 1
ATOM 727 N N . GLU A 1 92 ? 19.984 4.055 -14.433 1.00 83.50 92 GLU A N 1
ATOM 728 C CA . GLU A 1 92 ? 21.145 4.832 -14.876 1.00 83.50 92 GLU A CA 1
ATOM 729 C C . GLU A 1 92 ? 22.133 5.136 -13.730 1.00 83.50 92 GLU A C 1
ATOM 731 O O . GLU A 1 92 ? 23.168 5.751 -13.981 1.00 83.50 92 GLU A O 1
ATOM 736 N N . GLY A 1 93 ? 21.835 4.731 -12.487 1.00 78.81 93 GLY A N 1
ATOM 737 C CA . GLY A 1 93 ? 22.687 4.966 -11.312 1.00 78.81 93 GLY A CA 1
ATOM 738 C C . GLY A 1 93 ? 22.756 6.432 -10.855 1.00 78.81 93 GLY A C 1
ATOM 739 O O . GLY A 1 93 ? 23.780 6.882 -10.343 1.00 78.81 93 GLY A O 1
ATOM 740 N N . LYS A 1 94 ? 21.697 7.222 -11.074 1.00 76.75 94 LYS A N 1
ATOM 741 C CA . LYS A 1 94 ? 21.667 8.665 -10.762 1.00 76.75 94 LYS A CA 1
ATOM 742 C C . LYS A 1 94 ? 21.111 8.934 -9.359 1.00 76.75 94 LYS A C 1
ATOM 744 O O . LYS A 1 94 ? 19.924 8.727 -9.142 1.00 76.75 94 LYS A O 1
ATOM 749 N N . LYS A 1 95 ? 21.924 9.507 -8.457 1.00 72.81 95 LYS A N 1
ATOM 750 C CA . LYS A 1 95 ? 21.555 9.780 -7.046 1.00 72.81 95 LYS A CA 1
ATOM 751 C C . LYS A 1 95 ? 20.607 10.964 -6.815 1.00 72.81 95 LYS A C 1
ATOM 753 O O . LYS A 1 95 ? 19.556 10.782 -6.222 1.00 72.81 95 LYS A O 1
ATOM 758 N N . LYS A 1 96 ? 20.927 12.171 -7.306 1.00 70.62 96 LYS A N 1
ATOM 759 C CA . LYS A 1 96 ? 20.113 13.388 -7.046 1.00 70.62 96 LYS A CA 1
ATOM 760 C C . LYS A 1 96 ? 18.609 13.233 -7.347 1.00 70.62 96 LYS A C 1
ATOM 762 O O . LYS A 1 96 ? 17.791 13.698 -6.566 1.00 70.62 96 LYS A O 1
ATOM 767 N N . PRO A 1 97 ? 18.199 12.574 -8.445 1.00 74.06 97 PRO A N 1
ATOM 768 C CA . PRO A 1 97 ? 16.777 12.385 -8.723 1.00 74.06 97 PRO A CA 1
ATOM 769 C C . PRO A 1 97 ? 16.067 11.344 -7.837 1.00 74.06 97 PRO A C 1
ATOM 771 O O . PRO A 1 97 ? 14.846 11.222 -7.915 1.00 74.06 97 PRO A O 1
ATOM 774 N N . ILE A 1 98 ? 16.815 10.554 -7.060 1.00 85.50 98 ILE A N 1
ATOM 775 C CA . ILE A 1 98 ? 16.269 9.602 -6.086 1.00 85.50 98 ILE A CA 1
ATOM 776 C C . ILE A 1 98 ? 15.793 10.360 -4.841 1.00 85.50 98 ILE A C 1
ATOM 778 O O . ILE A 1 98 ? 14.690 10.103 -4.371 1.00 85.50 98 ILE A O 1
ATOM 782 N N . GLU A 1 99 ? 16.560 11.352 -4.378 1.00 88.19 99 GLU A N 1
ATOM 783 C CA . GLU A 1 99 ? 16.182 12.237 -3.261 1.00 88.19 99 GLU A CA 1
ATOM 784 C C . GLU A 1 99 ? 14.863 12.967 -3.544 1.00 88.19 99 GLU A C 1
ATOM 786 O O . GLU A 1 99 ? 13.973 12.998 -2.702 1.00 88.19 99 GLU A O 1
ATOM 791 N N . GLU A 1 100 ? 14.679 13.469 -4.770 1.00 89.62 100 GLU A 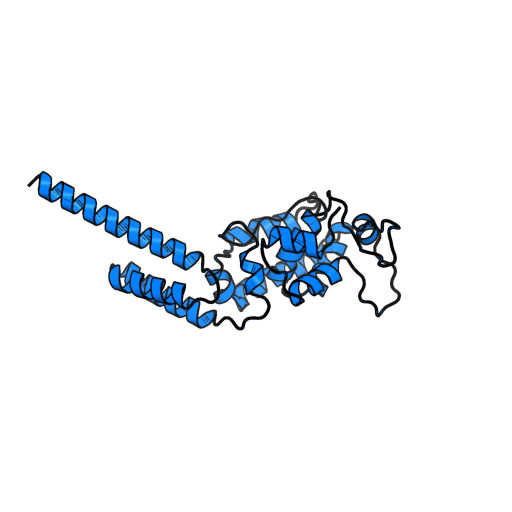N 1
ATOM 792 C CA . GLU A 1 100 ? 13.418 14.099 -5.180 1.00 89.62 100 GLU A CA 1
ATOM 793 C C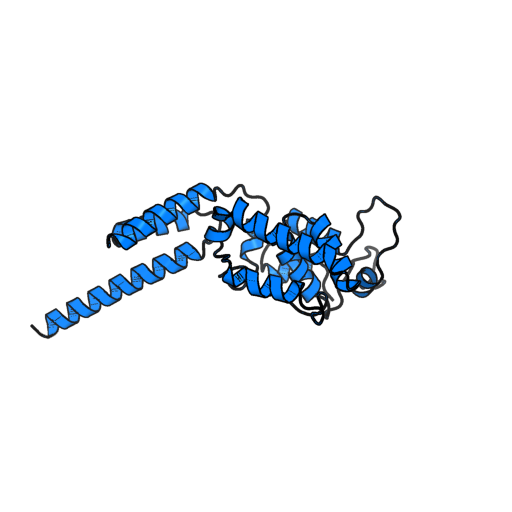 . GLU A 1 100 ? 12.224 13.138 -5.055 1.00 89.62 100 GLU A C 1
ATOM 795 O O . GLU A 1 100 ? 11.139 13.536 -4.637 1.00 89.62 100 GLU A O 1
ATOM 800 N N . ALA A 1 101 ? 12.407 11.863 -5.408 1.00 89.88 101 ALA A N 1
ATOM 801 C CA . ALA A 1 101 ? 11.340 10.879 -5.297 1.00 89.88 101 ALA A CA 1
ATOM 802 C C . ALA A 1 101 ? 10.996 10.551 -3.839 1.00 89.88 101 ALA A C 1
ATOM 804 O O . ALA A 1 101 ? 9.820 10.357 -3.536 1.00 89.88 101 ALA A O 1
ATOM 805 N N . ILE A 1 102 ? 11.997 10.514 -2.958 1.00 93.00 102 ILE A N 1
ATOM 806 C CA . ILE A 1 102 ? 11.811 10.293 -1.519 1.00 93.00 102 ILE A CA 1
ATOM 807 C C . ILE A 1 102 ? 11.039 11.464 -0.912 1.00 93.00 102 ILE A C 1
ATOM 809 O O . ILE A 1 102 ? 10.000 11.233 -0.297 1.00 93.00 102 ILE A O 1
ATOM 813 N N . ASN A 1 103 ? 11.445 12.702 -1.209 1.00 93.31 103 ASN A N 1
ATOM 814 C CA . ASN A 1 103 ? 10.743 13.899 -0.742 1.00 93.31 103 ASN A CA 1
ATOM 815 C C . ASN A 1 103 ? 9.266 13.892 -1.167 1.00 93.31 103 ASN A C 1
ATOM 817 O O . ASN A 1 103 ? 8.396 14.200 -0.363 1.00 93.31 103 ASN A O 1
ATOM 821 N N . ILE A 1 104 ? 8.951 13.472 -2.401 1.00 94.38 104 ILE A N 1
ATOM 822 C CA . ILE A 1 104 ? 7.555 13.353 -2.865 1.00 94.38 104 ILE A CA 1
ATOM 823 C C . ILE A 1 104 ? 6.757 12.348 -2.018 1.00 94.38 104 ILE A C 1
ATOM 825 O O . ILE A 1 104 ? 5.584 12.588 -1.726 1.00 94.38 104 ILE A O 1
ATOM 829 N N . ILE A 1 105 ? 7.358 11.209 -1.657 1.00 94.06 105 ILE A N 1
ATOM 830 C CA . ILE A 1 105 ? 6.699 10.186 -0.832 1.00 94.06 105 ILE A CA 1
ATOM 831 C C . ILE A 1 105 ? 6.442 10.737 0.575 1.00 94.06 105 ILE A C 1
ATOM 833 O O . ILE A 1 105 ? 5.330 10.602 1.086 1.00 94.06 105 ILE A O 1
ATOM 837 N N . GLU A 1 106 ? 7.439 11.384 1.175 1.00 93.56 106 GLU A N 1
ATOM 838 C CA . GLU A 1 106 ? 7.348 11.968 2.517 1.00 93.56 106 GLU A CA 1
ATOM 839 C C . GLU A 1 106 ? 6.346 13.128 2.576 1.00 93.56 106 GLU A C 1
ATOM 841 O O . GLU A 1 106 ? 5.477 13.154 3.448 1.00 93.56 106 GLU A O 1
ATOM 846 N N . GLU A 1 107 ? 6.388 14.053 1.614 1.00 94.25 107 GLU A N 1
ATOM 847 C CA . GLU A 1 107 ? 5.422 15.150 1.510 1.00 94.25 107 GLU A CA 1
ATOM 848 C C . GLU A 1 107 ? 3.996 14.619 1.360 1.00 94.25 107 GLU A C 1
ATOM 850 O O . GLU A 1 107 ? 3.077 15.102 2.028 1.00 94.25 107 GLU A O 1
ATOM 855 N N . ARG A 1 108 ? 3.795 13.591 0.522 1.00 92.81 108 ARG A N 1
ATOM 856 C CA . ARG A 1 108 ? 2.471 12.985 0.366 1.00 92.81 108 ARG A CA 1
ATOM 857 C C . ARG A 1 108 ? 2.008 12.313 1.656 1.00 92.81 108 ARG A C 1
ATOM 859 O O . ARG A 1 108 ? 0.834 12.457 1.998 1.00 92.81 108 ARG A O 1
ATOM 866 N N . PHE A 1 109 ? 2.893 11.608 2.359 1.00 92.75 109 PHE A N 1
ATOM 867 C CA . PHE A 1 109 ? 2.572 10.977 3.640 1.00 92.75 109 PHE A CA 1
ATOM 868 C C . PHE A 1 109 ? 2.003 11.996 4.637 1.00 92.75 109 PHE A C 1
ATOM 870 O O . PHE A 1 109 ? 0.987 11.731 5.277 1.00 92.75 109 PHE A O 1
ATOM 877 N N . GLN A 1 110 ? 2.596 13.192 4.693 1.00 91.62 110 GLN A N 1
ATOM 878 C CA . GLN A 1 110 ? 2.114 14.281 5.546 1.00 91.62 110 GLN A CA 1
ATOM 879 C C . GLN A 1 110 ? 0.795 14.887 5.036 1.00 91.62 110 GLN A C 1
ATOM 881 O O . GLN A 1 110 ? -0.140 15.090 5.809 1.00 91.62 110 GLN A O 1
ATOM 886 N N . GLN A 1 111 ? 0.685 15.160 3.732 1.00 92.31 111 GLN A N 1
ATOM 887 C CA . GLN A 1 111 ? -0.497 15.812 3.149 1.00 92.31 111 GLN A CA 1
ATOM 888 C C . GLN A 1 111 ? -1.749 14.925 3.146 1.00 92.31 111 GLN A C 1
ATOM 890 O O . GLN A 1 111 ? -2.861 15.427 3.295 1.00 92.31 111 GLN A O 1
ATOM 895 N N . GLN A 1 112 ? -1.581 13.618 2.945 1.00 90.81 112 GLN A N 1
ATOM 896 C CA . GLN A 1 112 ? -2.668 12.639 2.830 1.00 90.81 112 GLN A CA 1
ATOM 897 C C . GLN A 1 112 ? -2.728 11.718 4.052 1.00 90.81 112 GLN A C 1
ATOM 899 O O . GLN A 1 112 ? -3.102 10.548 3.944 1.00 90.81 112 GLN A O 1
ATOM 904 N N . PHE A 1 113 ? -2.387 12.255 5.227 1.00 89.94 113 PHE A N 1
ATOM 905 C CA . PHE A 1 113 ? -2.309 11.496 6.472 1.00 89.94 113 PHE A CA 1
ATOM 906 C C . PHE A 1 113 ? -3.566 10.656 6.738 1.00 89.94 113 PHE A C 1
ATOM 908 O O . PHE A 1 113 ? -3.452 9.475 7.047 1.00 89.94 113 PHE A O 1
ATOM 915 N N . SER A 1 114 ? -4.773 11.215 6.564 1.00 90.50 114 SER A N 1
ATOM 916 C CA . SER A 1 114 ? -6.023 10.481 6.820 1.00 90.50 114 SER A CA 1
ATOM 917 C C . SER A 1 114 ? -6.199 9.255 5.919 1.00 90.50 114 SER A C 1
ATOM 919 O O . SER A 1 114 ? -6.635 8.214 6.405 1.00 90.50 114 SER A O 1
ATOM 921 N N . GLU A 1 115 ? -5.847 9.355 4.633 1.00 91.56 115 GLU A N 1
ATOM 922 C CA . GLU A 1 115 ? -5.881 8.222 3.698 1.00 91.56 115 GLU A CA 1
ATOM 923 C C . GLU A 1 115 ? -4.899 7.134 4.152 1.00 91.56 115 GLU A C 1
ATOM 925 O O . GLU A 1 115 ? -5.268 5.968 4.310 1.00 91.56 115 GLU A O 1
ATOM 930 N N . PHE A 1 116 ? -3.652 7.530 4.401 1.00 92.06 116 PHE A N 1
ATOM 931 C CA . PHE A 1 116 ? -2.568 6.611 4.735 1.00 92.06 116 PHE A CA 1
ATOM 932 C C . PHE A 1 116 ? -2.836 5.910 6.065 1.00 92.06 116 PHE A C 1
ATOM 934 O O . PHE A 1 116 ? -2.744 4.686 6.147 1.00 92.06 116 PHE A O 1
ATOM 941 N N . PHE A 1 117 ? -3.285 6.666 7.064 1.00 90.62 117 PHE A N 1
ATOM 942 C CA . PHE A 1 117 ? -3.719 6.142 8.349 1.00 90.62 117 PHE A CA 1
ATOM 943 C C . PHE A 1 117 ? -4.844 5.112 8.195 1.00 90.62 117 PHE A C 1
ATOM 945 O O . PHE A 1 117 ? -4.731 4.000 8.707 1.00 90.62 117 PHE A O 1
ATOM 952 N N . CYS A 1 118 ? -5.899 5.433 7.436 1.00 90.25 118 CYS A N 1
ATOM 953 C CA . CYS A 1 118 ? -7.031 4.528 7.209 1.00 90.25 118 CYS A CA 1
ATOM 954 C C . CYS A 1 118 ? -6.622 3.207 6.543 1.00 90.25 118 CYS A C 1
ATOM 956 O O . CYS A 1 118 ? -7.222 2.162 6.806 1.00 90.25 118 CYS A O 1
ATOM 958 N N . LEU A 1 119 ? -5.586 3.242 5.707 1.00 90.06 119 LEU A N 1
ATOM 959 C CA . LEU A 1 119 ? -5.019 2.078 5.024 1.00 90.06 119 LEU A CA 1
ATOM 960 C C . LEU A 1 119 ? -3.940 1.356 5.855 1.00 90.06 119 LEU A C 1
ATOM 962 O O . LEU A 1 119 ? -3.426 0.310 5.442 1.00 90.06 119 LEU A O 1
ATOM 966 N N . GLY A 1 120 ? -3.619 1.880 7.040 1.00 88.94 120 GLY A N 1
ATOM 967 C CA . GLY A 1 120 ? -2.573 1.374 7.924 1.00 88.94 120 GLY A CA 1
ATOM 968 C C . GLY A 1 120 ? -1.178 1.489 7.313 1.00 88.94 120 GLY A C 1
ATOM 969 O O . GLY A 1 120 ? -0.357 0.595 7.502 1.00 88.94 120 GLY A O 1
ATOM 970 N N . ILE A 1 121 ? -0.940 2.538 6.529 1.00 91.69 121 ILE A N 1
ATOM 971 C CA . ILE A 1 121 ? 0.388 2.918 6.054 1.00 91.69 121 ILE A CA 1
ATOM 972 C C . ILE A 1 121 ? 0.989 3.830 7.115 1.00 91.69 121 ILE A C 1
ATOM 974 O O . ILE A 1 121 ? 0.469 4.911 7.390 1.00 91.69 121 ILE A O 1
ATOM 978 N N . VAL A 1 122 ? 2.081 3.372 7.710 1.00 89.94 122 VAL A N 1
ATOM 979 C CA . VAL A 1 122 ? 2.800 4.059 8.789 1.00 89.94 122 VAL A CA 1
ATOM 980 C C . VAL A 1 122 ? 4.237 4.346 8.368 1.00 89.94 122 VAL A C 1
ATOM 982 O O . VAL A 1 122 ? 4.727 3.762 7.396 1.00 89.94 122 VAL A O 1
ATOM 985 N N . GLN A 1 123 ? 4.933 5.224 9.084 1.00 89.00 123 GLN A N 1
ATOM 986 C CA . GLN A 1 123 ? 6.309 5.590 8.739 1.00 89.00 123 GLN A CA 1
ATOM 987 C C . GLN A 1 123 ? 7.232 4.360 8.701 1.00 89.00 123 GLN A C 1
ATOM 989 O O . GLN A 1 123 ? 8.021 4.202 7.772 1.00 89.00 123 GLN A O 1
ATOM 994 N N . GLU A 1 124 ? 7.039 3.416 9.620 1.00 90.31 124 GLU A N 1
ATOM 995 C CA . GLU A 1 124 ? 7.782 2.156 9.716 1.00 90.31 124 GLU A CA 1
ATOM 996 C C . GLU A 1 124 ? 7.561 1.239 8.504 1.00 90.31 124 GLU A C 1
ATOM 998 O O . GLU A 1 124 ? 8.402 0.398 8.198 1.00 90.31 124 GLU A O 1
ATOM 1003 N N . SER A 1 125 ? 6.438 1.396 7.795 1.00 89.69 125 SER A N 1
ATOM 1004 C CA . SER A 1 125 ? 6.164 0.667 6.550 1.00 89.69 125 SER A CA 1
ATOM 1005 C C . SER A 1 125 ? 6.785 1.338 5.319 1.00 89.69 125 SER A C 1
ATOM 1007 O O . SER A 1 125 ? 7.059 0.663 4.324 1.00 89.69 125 SER A O 1
ATOM 1009 N N . LEU A 1 126 ? 7.030 2.652 5.382 1.00 92.62 126 LEU A N 1
ATOM 1010 C CA . LEU A 1 126 ? 7.642 3.432 4.303 1.00 92.62 126 LEU A CA 1
ATOM 1011 C C . LEU A 1 126 ? 9.170 3.397 4.360 1.00 92.62 126 LEU A C 1
ATOM 1013 O O . LEU A 1 126 ? 9.810 3.341 3.313 1.00 92.62 126 LEU A O 1
ATOM 1017 N N . GLU A 1 127 ? 9.747 3.364 5.558 1.00 93.25 127 GLU A N 1
ATOM 1018 C CA . GLU A 1 127 ? 11.195 3.367 5.770 1.00 93.25 127 GLU A CA 1
ATOM 1019 C C . GLU A 1 127 ? 11.919 2.249 4.980 1.00 93.25 127 GLU A C 1
ATOM 1021 O O . GLU A 1 127 ? 12.839 2.555 4.220 1.00 93.25 127 GLU A O 1
ATOM 1026 N N . PRO A 1 128 ? 11.461 0.977 4.982 1.00 94.31 128 PRO A N 1
ATOM 1027 C CA . PRO A 1 128 ? 12.081 -0.075 4.171 1.00 94.31 128 PRO A CA 1
ATOM 1028 C C . PRO A 1 128 ? 11.968 0.158 2.656 1.00 94.31 128 PRO A C 1
ATOM 1030 O O . PRO A 1 128 ? 12.792 -0.333 1.882 1.00 94.31 128 PRO A O 1
ATOM 1033 N N . ILE A 1 129 ? 10.932 0.876 2.206 1.00 94.75 129 ILE A N 1
ATOM 1034 C CA . ILE A 1 129 ? 10.749 1.242 0.794 1.00 94.75 129 ILE A CA 1
ATOM 1035 C C . ILE A 1 129 ? 11.758 2.328 0.415 1.00 94.75 129 ILE A C 1
ATOM 1037 O O . ILE A 1 129 ? 12.409 2.206 -0.622 1.00 94.75 129 ILE A O 1
ATOM 1041 N N . ILE A 1 130 ? 11.917 3.348 1.260 1.00 94.25 130 ILE A N 1
ATOM 1042 C CA . ILE A 1 130 ? 12.888 4.433 1.073 1.00 94.25 130 ILE A CA 1
ATOM 1043 C C . ILE A 1 130 ? 14.311 3.866 1.052 1.00 94.25 130 ILE A C 1
ATOM 1045 O O . ILE A 1 130 ? 15.048 4.114 0.098 1.00 94.25 130 ILE A O 1
ATOM 1049 N N . GLN A 1 131 ? 14.656 3.011 2.017 1.00 93.38 131 GLN A N 1
ATOM 1050 C CA . GLN A 1 131 ? 15.959 2.342 2.077 1.00 93.38 131 GLN A CA 1
ATOM 1051 C C . GLN A 1 131 ? 16.241 1.516 0.818 1.00 93.38 131 GLN A C 1
ATOM 1053 O O . GLN A 1 131 ? 17.317 1.624 0.235 1.00 93.38 131 GLN A O 1
ATOM 1058 N N . LYS A 1 132 ? 15.256 0.746 0.332 1.00 93.12 132 LYS A N 1
ATOM 1059 C CA . LYS A 1 132 ? 15.373 0.007 -0.937 1.00 93.12 132 LYS A CA 1
ATOM 1060 C C . LYS A 1 132 ? 15.616 0.920 -2.133 1.00 93.12 132 LYS A C 1
ATOM 1062 O O . LYS A 1 132 ? 16.384 0.565 -3.015 1.00 93.12 132 LYS A O 1
ATOM 1067 N N . ILE A 1 133 ? 14.944 2.066 -2.186 1.00 92.50 133 ILE A N 1
ATOM 1068 C CA . ILE A 1 133 ? 15.098 3.041 -3.271 1.00 92.50 133 ILE A CA 1
ATOM 1069 C C . ILE A 1 133 ? 16.495 3.689 -3.245 1.00 92.50 133 ILE A C 1
ATOM 1071 O O . ILE A 1 133 ? 17.028 4.012 -4.306 1.00 92.50 133 ILE A O 1
ATOM 1075 N N . GLN A 1 134 ? 17.085 3.867 -2.061 1.00 91.38 134 GLN A N 1
ATOM 1076 C CA . GLN A 1 134 ? 18.438 4.407 -1.882 1.00 91.38 134 GLN A CA 1
ATOM 1077 C C . GLN A 1 134 ? 19.546 3.369 -2.112 1.00 91.38 134 GLN A C 1
ATOM 1079 O O . GLN A 1 134 ? 20.673 3.746 -2.433 1.00 91.38 134 GLN A O 1
ATOM 1084 N N . ASP A 1 135 ? 19.241 2.081 -1.952 1.00 90.81 135 ASP A N 1
ATOM 1085 C CA . ASP A 1 135 ? 20.187 0.983 -2.130 1.00 90.81 135 ASP A CA 1
ATOM 1086 C C . ASP A 1 135 ? 20.602 0.825 -3.603 1.00 90.81 135 ASP A C 1
ATOM 1088 O O . ASP A 1 135 ? 19.829 0.402 -4.462 1.00 90.81 135 ASP A O 1
ATOM 1092 N N . GLU A 1 136 ? 21.869 1.122 -3.895 1.00 86.75 136 GLU A N 1
ATOM 1093 C CA . GLU A 1 136 ? 22.455 0.995 -5.236 1.00 86.75 136 GLU A CA 1
ATOM 1094 C C . GLU A 1 136 ? 22.531 -0.455 -5.734 1.00 86.75 136 GLU A C 1
ATOM 1096 O O . GLU A 1 136 ? 22.637 -0.698 -6.940 1.00 86.75 136 GLU A O 1
ATOM 1101 N N . THR A 1 137 ? 22.498 -1.430 -4.823 1.00 89.50 137 THR A N 1
ATOM 1102 C CA . THR A 1 137 ? 22.558 -2.855 -5.164 1.00 89.50 137 THR A CA 1
ATOM 1103 C C . THR A 1 137 ? 21.188 -3.426 -5.522 1.00 89.50 137 THR A C 1
ATOM 1105 O O . THR A 1 137 ? 21.108 -4.472 -6.182 1.00 89.50 137 THR A O 1
ATOM 1108 N N . TRP A 1 138 ? 20.114 -2.725 -5.150 1.00 92.38 138 TRP A N 1
ATOM 1109 C CA . TRP A 1 138 ? 18.751 -3.145 -5.420 1.00 92.38 138 TRP A CA 1
ATOM 1110 C C . TRP A 1 138 ? 18.446 -3.128 -6.921 1.00 92.38 138 TRP A C 1
ATOM 1112 O O . TRP A 1 138 ? 18.707 -2.166 -7.646 1.00 92.38 138 TRP A O 1
ATOM 1122 N N . LYS A 1 139 ? 17.831 -4.210 -7.410 1.00 90.94 139 LYS A N 1
ATOM 1123 C CA . LYS A 1 139 ? 17.443 -4.350 -8.821 1.00 90.94 139 LYS A CA 1
ATOM 1124 C C . LYS A 1 139 ? 15.945 -4.082 -9.002 1.00 90.94 139 LYS A C 1
ATOM 1126 O O . LYS A 1 139 ? 15.150 -5.027 -8.931 1.00 90.94 139 LYS A O 1
ATOM 1131 N N . PRO A 1 140 ? 15.523 -2.852 -9.360 1.00 90.44 140 PRO A N 1
ATOM 1132 C CA . PRO A 1 140 ? 14.108 -2.456 -9.384 1.00 90.44 140 PRO A CA 1
ATOM 1133 C C . PRO A 1 140 ? 13.246 -3.224 -10.392 1.00 90.44 140 PRO A C 1
ATOM 1135 O O . PRO A 1 140 ? 12.017 -3.192 -10.315 1.00 90.44 140 PRO A O 1
ATOM 1138 N N . LEU A 1 141 ? 13.863 -3.913 -11.359 1.00 91.50 141 LEU A N 1
ATOM 1139 C CA . LEU A 1 141 ? 13.141 -4.694 -12.363 1.00 91.50 141 LEU A CA 1
ATOM 1140 C C . LEU A 1 141 ? 12.855 -6.134 -11.932 1.00 91.50 141 LEU A C 1
ATOM 1142 O O . LEU A 1 141 ? 11.899 -6.737 -12.422 1.00 91.50 141 LEU A O 1
ATOM 1146 N N . THR A 1 142 ? 13.691 -6.702 -11.066 1.00 92.50 142 THR A N 1
ATOM 1147 C CA . THR A 1 142 ? 13.668 -8.134 -10.725 1.00 92.50 142 THR A CA 1
ATOM 1148 C C . THR A 1 142 ? 13.395 -8.396 -9.251 1.00 92.50 142 THR A C 1
ATOM 1150 O O . THR A 1 142 ? 13.068 -9.522 -8.897 1.00 92.50 142 THR A O 1
ATOM 1153 N N . GLU A 1 143 ? 13.483 -7.381 -8.397 1.00 94.44 143 GLU A N 1
ATOM 1154 C CA . GLU A 1 143 ? 13.271 -7.503 -6.956 1.00 94.44 143 GLU A CA 1
ATOM 1155 C C . GLU A 1 143 ? 12.109 -6.624 -6.507 1.00 94.44 143 GLU A C 1
ATOM 1157 O O . GLU A 1 143 ? 11.970 -5.489 -6.959 1.00 94.44 143 GLU A O 1
ATOM 1162 N N . ARG A 1 144 ? 11.265 -7.142 -5.609 1.00 95.19 144 ARG A N 1
ATOM 1163 C CA . ARG A 1 144 ? 10.090 -6.414 -5.115 1.00 95.19 144 ARG A CA 1
ATOM 1164 C C . ARG A 1 144 ? 10.468 -5.396 -4.036 1.00 95.19 144 ARG A C 1
ATOM 1166 O O . ARG A 1 144 ? 11.367 -5.637 -3.220 1.00 95.19 144 ARG A O 1
ATOM 1173 N N . LEU A 1 145 ? 9.740 -4.286 -4.035 1.00 95.50 145 LEU A N 1
ATOM 1174 C CA . LEU A 1 145 ? 9.605 -3.387 -2.899 1.00 95.50 145 LEU A CA 1
ATOM 1175 C C . LEU A 1 145 ? 8.774 -4.060 -1.794 1.00 95.50 145 LEU A C 1
ATOM 1177 O O . LEU A 1 145 ? 7.913 -4.896 -2.090 1.00 95.50 145 LEU A O 1
ATOM 1181 N N . PRO A 1 146 ? 8.993 -3.680 -0.529 1.00 94.19 146 PRO A N 1
ATOM 1182 C CA . PRO A 1 146 ? 8.062 -3.974 0.554 1.00 94.19 146 PRO A CA 1
ATOM 1183 C C . PRO A 1 146 ? 6.640 -3.478 0.240 1.00 94.19 146 PRO A C 1
ATOM 1185 O O . PRO A 1 146 ? 6.444 -2.534 -0.529 1.00 94.19 146 PRO A O 1
ATOM 1188 N N . CYS A 1 147 ? 5.631 -4.142 0.804 1.00 92.81 147 CYS A N 1
ATOM 1189 C CA . CYS A 1 147 ? 4.247 -3.680 0.714 1.00 92.81 147 CYS A CA 1
ATOM 1190 C C . CYS A 1 147 ? 4.023 -2.547 1.729 1.00 92.81 147 CYS A C 1
ATOM 1192 O O . CYS A 1 147 ? 4.263 -2.781 2.910 1.00 92.81 147 CYS A O 1
ATOM 1194 N N . PRO A 1 148 ? 3.530 -1.363 1.314 1.00 91.75 148 PRO A N 1
ATOM 1195 C CA . PRO A 1 148 ? 3.269 -0.262 2.246 1.00 91.75 148 PRO A CA 1
ATOM 1196 C C . PRO A 1 148 ? 2.011 -0.485 3.100 1.00 91.75 148 PRO A C 1
ATOM 1198 O O . PRO A 1 148 ? 1.854 0.128 4.145 1.00 91.75 148 PRO A O 1
ATOM 1201 N N . PHE A 1 149 ? 1.087 -1.344 2.660 1.00 90.56 149 PHE A N 1
ATOM 1202 C CA . PHE A 1 149 ? -0.171 -1.590 3.364 1.00 90.56 149 PHE A CA 1
ATOM 1203 C C . PHE A 1 149 ? 0.006 -2.583 4.512 1.00 90.56 149 PHE A C 1
ATOM 1205 O O . PHE A 1 149 ? 0.541 -3.675 4.306 1.00 90.56 149 PHE A O 1
ATOM 1212 N N . SER A 1 150 ? -0.579 -2.268 5.669 1.00 85.19 150 SER A N 1
ATOM 1213 C CA . SER A 1 150 ? -0.700 -3.182 6.820 1.00 85.19 150 SER A CA 1
ATOM 1214 C C . SER A 1 150 ? -1.369 -4.527 6.496 1.00 85.19 150 SER A C 1
ATOM 1216 O O . SER A 1 150 ? -1.111 -5.527 7.158 1.00 85.19 150 SER A O 1
ATOM 1218 N N . SER A 1 151 ? -2.200 -4.588 5.448 1.00 82.06 151 SER A N 1
ATOM 1219 C CA . SER A 1 151 ? -2.814 -5.830 4.959 1.00 82.06 151 SER A CA 1
ATOM 1220 C C . SER A 1 151 ? -1.810 -6.820 4.348 1.00 82.06 151 SER A C 1
ATOM 1222 O O . SER A 1 151 ? -2.173 -7.968 4.079 1.00 82.06 151 SER A O 1
ATOM 1224 N N . GLY A 1 152 ? -0.577 -6.380 4.073 1.00 84.94 152 GLY A N 1
ATOM 1225 C CA . GLY A 1 152 ? 0.481 -7.183 3.460 1.00 84.94 152 GLY A CA 1
ATOM 1226 C C . GLY A 1 152 ? 0.289 -7.457 1.964 1.00 84.94 152 GLY A C 1
ATOM 1227 O O . GLY A 1 152 ? 1.030 -8.251 1.390 1.00 84.94 152 GLY A O 1
ATOM 1228 N N . ASN A 1 153 ? -0.704 -6.839 1.316 1.00 88.00 153 ASN A N 1
ATOM 1229 C CA . ASN A 1 153 ? -0.970 -7.014 -0.112 1.00 88.00 153 ASN A CA 1
ATOM 1230 C C . ASN A 1 153 ? -1.546 -5.746 -0.763 1.00 88.00 153 ASN A C 1
ATOM 1232 O O . ASN A 1 153 ? -2.011 -4.826 -0.094 1.00 88.00 153 ASN A O 1
ATOM 1236 N N . LEU A 1 154 ? -1.550 -5.721 -2.099 1.00 88.88 154 LEU A N 1
ATOM 1237 C CA . LEU A 1 154 ? -2.021 -4.581 -2.889 1.00 88.88 154 LEU A CA 1
ATOM 1238 C C . LEU A 1 154 ? -3.528 -4.610 -3.191 1.00 88.88 154 LEU A C 1
ATOM 1240 O O . LEU A 1 154 ? -3.999 -3.765 -3.949 1.00 88.88 154 LEU A O 1
ATOM 1244 N N . LYS A 1 155 ? -4.310 -5.537 -2.617 1.00 87.06 155 LYS A N 1
ATOM 1245 C CA . LYS A 1 155 ? -5.755 -5.656 -2.910 1.00 87.06 155 LYS A CA 1
ATOM 1246 C C . LYS A 1 155 ? -6.506 -4.369 -2.575 1.00 87.06 155 LYS A C 1
ATOM 1248 O O . LYS A 1 155 ? -7.433 -3.991 -3.287 1.00 87.06 155 LYS A O 1
ATOM 1253 N N . SER A 1 156 ? -6.042 -3.658 -1.546 1.00 83.31 156 SER A N 1
ATOM 1254 C CA . SER A 1 156 ? -6.587 -2.367 -1.132 1.00 83.31 156 SER A CA 1
ATOM 1255 C C . SER A 1 156 ? -6.445 -1.276 -2.192 1.00 83.31 156 SER A C 1
ATOM 1257 O O . SER A 1 156 ? -7.204 -0.324 -2.122 1.00 83.31 156 SER A O 1
ATOM 1259 N N . LEU A 1 157 ? -5.551 -1.406 -3.187 1.00 85.19 157 LEU A N 1
ATOM 1260 C CA . LEU A 1 157 ? -5.386 -0.407 -4.252 1.00 85.19 157 LEU A CA 1
ATOM 1261 C C . LEU A 1 157 ? -6.579 -0.345 -5.204 1.00 85.19 157 LEU A C 1
ATOM 1263 O O . LEU A 1 157 ? -6.949 0.740 -5.639 1.00 85.19 157 LEU A O 1
ATOM 1267 N N . ALA A 1 158 ? -7.158 -1.492 -5.569 1.00 83.56 158 ALA A N 1
ATOM 1268 C CA . ALA A 1 158 ? -8.201 -1.555 -6.590 1.00 83.56 158 ALA A CA 1
ATOM 1269 C C . ALA A 1 158 ? -9.399 -0.630 -6.298 1.00 83.56 158 ALA A C 1
ATOM 1271 O O . ALA A 1 158 ? -9.753 0.157 -7.179 1.00 83.56 158 ALA A O 1
ATOM 1272 N N . PRO A 1 159 ? -9.998 -0.646 -5.092 1.00 82.38 159 PRO A N 1
ATOM 1273 C CA . PRO A 1 159 ? -11.155 0.195 -4.811 1.00 82.38 159 PRO A CA 1
ATOM 1274 C C . PRO A 1 159 ? -10.833 1.688 -4.622 1.00 82.38 159 PRO A C 1
ATOM 1276 O O . PRO A 1 159 ? -11.769 2.484 -4.613 1.00 82.38 159 PRO A O 1
ATOM 1279 N N . LEU A 1 160 ? -9.556 2.085 -4.504 1.00 84.50 160 LEU A N 1
ATOM 1280 C CA . LEU A 1 160 ? -9.157 3.502 -4.394 1.00 84.50 160 LEU A CA 1
ATOM 1281 C C . LEU A 1 160 ? -9.347 4.248 -5.716 1.00 84.50 160 LEU A C 1
ATOM 1283 O O . LEU A 1 160 ? -9.584 5.453 -5.741 1.00 84.50 160 LEU A O 1
ATOM 1287 N N . TYR A 1 161 ? -9.236 3.538 -6.837 1.00 78.25 161 TYR A N 1
ATOM 1288 C CA . TYR A 1 161 ? -9.368 4.137 -8.156 1.00 78.25 161 TYR A CA 1
ATOM 1289 C C . TYR A 1 161 ? -10.839 4.165 -8.579 1.00 78.25 161 TYR A C 1
ATOM 1291 O O . TYR A 1 161 ? -11.419 3.136 -8.918 1.00 78.25 161 TYR A O 1
ATOM 1299 N N . GLY A 1 162 ? -11.417 5.369 -8.624 1.00 67.88 162 GLY A N 1
ATOM 1300 C CA . GLY A 1 162 ? -12.766 5.607 -9.153 1.00 67.88 162 GLY A CA 1
ATOM 1301 C C . GLY A 1 162 ? -13.855 5.799 -8.099 1.00 67.88 162 GLY A C 1
ATOM 1302 O O . GLY A 1 162 ? -15.027 5.859 -8.462 1.00 67.88 162 GLY A O 1
ATOM 1303 N N . LYS A 1 163 ? -13.493 5.923 -6.818 1.00 76.12 163 LYS A N 1
ATOM 1304 C CA . LYS A 1 163 ? -14.432 6.248 -5.740 1.00 76.12 163 LYS A CA 1
ATOM 1305 C C . LYS A 1 163 ? -13.954 7.478 -4.976 1.00 76.12 163 LYS A C 1
ATOM 1307 O O . LYS A 1 163 ? -12.770 7.597 -4.679 1.00 76.12 163 LYS A O 1
ATOM 1312 N N . ASN A 1 164 ? -14.875 8.389 -4.670 1.00 83.12 164 ASN A N 1
ATOM 1313 C CA . ASN A 1 164 ? -14.600 9.495 -3.762 1.00 83.12 164 ASN A CA 1
ATOM 1314 C C . ASN A 1 164 ? -14.743 8.970 -2.330 1.00 83.12 164 ASN A C 1
ATOM 1316 O O . ASN A 1 164 ? -15.855 8.667 -1.904 1.00 83.12 164 ASN A O 1
ATOM 1320 N N . ILE A 1 165 ? -13.621 8.772 -1.640 1.00 87.00 165 ILE A N 1
ATOM 1321 C CA . ILE A 1 165 ? -13.598 8.185 -0.299 1.00 87.00 165 ILE A CA 1
ATOM 1322 C C . ILE A 1 165 ? -13.449 9.320 0.722 1.00 87.00 165 ILE A C 1
ATOM 1324 O O . ILE A 1 165 ? -12.477 10.076 0.635 1.00 87.00 165 ILE A O 1
ATOM 1328 N N . PRO A 1 166 ? -14.368 9.454 1.697 1.00 91.00 166 PRO A N 1
ATOM 1329 C CA . PRO A 1 166 ? -14.320 10.522 2.691 1.00 91.00 166 PRO A CA 1
ATOM 1330 C C . PRO A 1 166 ? -13.317 10.191 3.810 1.00 91.00 166 PRO A C 1
ATOM 1332 O O . PRO A 1 166 ? -13.677 9.930 4.957 1.00 91.00 166 PRO A O 1
ATOM 1335 N N . TRP A 1 167 ? -12.021 10.203 3.485 1.00 92.19 167 TRP A N 1
ATOM 1336 C CA . TRP A 1 167 ? -10.943 9.811 4.406 1.00 92.19 167 TRP A CA 1
ATOM 1337 C C . TRP A 1 167 ? -10.952 10.566 5.733 1.00 92.19 167 TRP A C 1
ATOM 1339 O O . TRP A 1 167 ? -10.712 9.978 6.786 1.00 92.19 167 TRP A O 1
ATOM 1349 N N . SER A 1 168 ? -11.231 11.868 5.694 1.00 90.94 168 SER A N 1
ATOM 1350 C CA . SER A 1 168 ? -11.281 12.703 6.895 1.00 90.94 168 SER A CA 1
ATOM 1351 C C . SER A 1 168 ? -12.432 12.312 7.823 1.00 90.94 168 SER A C 1
ATOM 1353 O O . SER A 1 168 ? -12.268 12.356 9.042 1.00 90.94 168 SER A O 1
ATOM 1355 N N . GLU A 1 169 ? -13.571 11.885 7.271 1.00 92.31 169 GLU A N 1
ATOM 1356 C CA . GLU A 1 169 ? -14.713 11.404 8.055 1.00 92.31 169 GLU A CA 1
ATOM 1357 C C . GLU A 1 169 ? -14.397 10.049 8.683 1.00 92.31 169 GLU A C 1
ATOM 1359 O O . GLU A 1 169 ? -14.560 9.893 9.893 1.00 92.31 169 GLU A O 1
ATOM 1364 N N . TYR A 1 170 ? -13.833 9.114 7.907 1.00 93.81 170 TYR A N 1
ATOM 1365 C CA . TYR A 1 170 ? -13.391 7.814 8.424 1.00 93.81 170 TYR A CA 1
ATOM 1366 C C . TYR A 1 170 ? -12.386 7.978 9.568 1.00 93.81 170 TYR A C 1
ATOM 1368 O O . TYR A 1 170 ? -12.545 7.379 10.634 1.00 93.81 170 TYR A O 1
ATOM 1376 N N . HIS A 1 171 ? -11.394 8.853 9.389 1.00 92.62 171 HIS A N 1
ATOM 1377 C CA . HIS A 1 171 ? -10.414 9.175 10.421 1.00 92.62 171 HIS A CA 1
ATOM 1378 C C . HIS A 1 171 ? -11.057 9.809 11.668 1.00 92.62 171 HIS A C 1
ATOM 1380 O O . HIS A 1 171 ? -10.685 9.472 12.794 1.00 92.62 171 HIS A O 1
ATOM 1386 N N . SER A 1 172 ? -12.035 10.702 11.491 1.00 93.56 172 SER A N 1
ATOM 1387 C CA . SER A 1 172 ? -12.741 11.362 12.597 1.00 93.56 172 SER A CA 1
ATOM 1388 C C . SER A 1 172 ? -13.579 10.374 13.412 1.00 93.56 172 SER A C 1
ATOM 1390 O O . SER A 1 172 ? -13.470 10.344 14.640 1.00 93.56 172 SER A O 1
ATOM 1392 N N . THR A 1 173 ? -14.359 9.518 12.746 1.00 93.56 173 THR A N 1
ATOM 1393 C CA . THR A 1 173 ? -15.160 8.471 13.398 1.00 93.56 173 THR A CA 1
ATOM 1394 C C . THR A 1 173 ? -14.269 7.474 14.129 1.00 93.56 173 THR A C 1
ATOM 1396 O O . THR A 1 173 ? -14.511 7.188 15.302 1.00 93.56 173 THR A O 1
ATOM 1399 N N . TYR A 1 174 ? -13.174 7.035 13.499 1.00 95.06 174 TYR A N 1
ATOM 1400 C CA . TYR A 1 174 ? -12.182 6.186 14.159 1.00 95.06 174 TYR A CA 1
ATOM 1401 C C . TYR A 1 174 ? -11.578 6.867 15.396 1.00 95.06 174 TYR A C 1
ATOM 1403 O O . TYR A 1 174 ? -11.486 6.260 16.459 1.00 95.06 174 TYR A O 1
ATOM 1411 N N . SER A 1 175 ? -11.207 8.146 15.293 1.00 93.81 175 SER A N 1
ATOM 1412 C CA . SER A 1 175 ? -10.632 8.899 16.416 1.00 93.81 175 SER A CA 1
ATOM 1413 C C . SER A 1 175 ? -11.604 9.026 17.591 1.00 93.81 175 SER A C 1
ATOM 1415 O O . SER A 1 175 ? -11.180 8.977 18.745 1.00 93.81 175 SER A O 1
ATOM 1417 N N . LYS A 1 176 ? -12.908 9.175 17.322 1.00 94.50 176 LYS A N 1
ATOM 1418 C CA . LYS A 1 176 ? -13.948 9.155 18.363 1.00 94.50 176 LYS A CA 1
ATOM 1419 C C . LYS A 1 176 ? -14.029 7.784 19.030 1.00 94.50 176 LYS A C 1
ATOM 1421 O O . LYS A 1 176 ? -13.965 7.717 20.253 1.00 94.50 176 LYS A O 1
ATOM 1426 N N . ALA A 1 177 ? -14.080 6.707 18.246 1.00 94.44 177 ALA A N 1
ATOM 1427 C CA . ALA A 1 177 ? -14.104 5.350 18.786 1.00 94.44 177 ALA A CA 1
ATOM 1428 C C . ALA A 1 177 ? -12.860 5.037 19.634 1.00 94.44 177 ALA A C 1
ATOM 1430 O O . ALA A 1 177 ? -12.972 4.456 20.711 1.00 94.44 177 ALA A O 1
ATOM 1431 N N . LEU A 1 178 ? -11.679 5.488 19.199 1.00 93.31 178 LEU A N 1
ATOM 1432 C CA . LEU A 1 178 ? -10.439 5.330 19.956 1.00 93.31 178 LEU A CA 1
ATOM 1433 C C . LEU A 1 178 ? -10.487 6.064 21.307 1.00 93.31 178 LEU A C 1
ATOM 1435 O O . LEU A 1 178 ? -10.012 5.524 22.304 1.00 93.31 178 LEU A O 1
ATOM 1439 N N . LYS A 1 179 ? -11.084 7.263 21.366 1.00 95.62 179 LYS A N 1
ATOM 1440 C CA . LYS A 1 179 ? -11.288 7.988 22.632 1.00 95.62 179 LYS A CA 1
ATOM 1441 C C . LYS A 1 179 ? -12.226 7.236 23.575 1.00 95.62 179 LYS A C 1
ATOM 1443 O O . LYS A 1 179 ? -11.917 7.115 24.755 1.00 95.62 179 LYS A O 1
ATOM 1448 N N . GLU A 1 180 ? -13.336 6.697 23.074 1.00 94.62 180 GLU A N 1
ATOM 1449 C CA . GLU A 1 180 ? -14.256 5.898 23.900 1.00 94.62 180 GLU A CA 1
ATOM 1450 C C . GLU A 1 180 ? -13.595 4.600 24.394 1.00 94.62 180 GLU A C 1
ATOM 1452 O O . GLU A 1 180 ? -13.730 4.246 25.566 1.00 94.62 180 GLU A O 1
ATOM 1457 N N . TYR A 1 181 ? -12.776 3.955 23.555 1.00 93.06 181 TYR A N 1
ATOM 1458 C CA . TYR A 1 181 ? -11.954 2.810 23.956 1.00 93.06 181 TYR A CA 1
ATOM 1459 C C . TYR A 1 181 ? -10.977 3.163 25.089 1.00 93.06 181 TYR A C 1
ATOM 1461 O O . TYR A 1 181 ? -10.878 2.430 26.076 1.00 93.06 181 TYR A O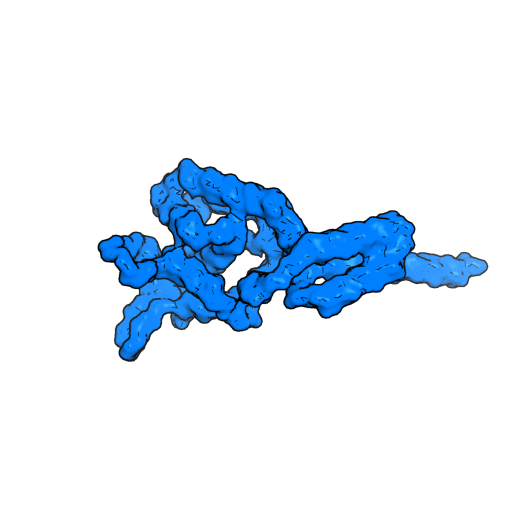 1
ATOM 1469 N N . GLN A 1 182 ? -10.286 4.304 24.984 1.00 92.88 182 GLN A N 1
ATOM 1470 C CA . GLN A 1 182 ? -9.390 4.811 26.032 1.00 92.88 182 GLN A CA 1
ATOM 1471 C C . GLN A 1 182 ? -10.142 5.140 27.331 1.00 92.88 182 GLN A C 1
ATOM 1473 O O . GLN A 1 182 ? -9.620 4.891 28.415 1.00 92.88 182 GLN A O 1
ATOM 1478 N N . ASN A 1 183 ? -11.390 5.605 27.228 1.00 93.69 183 ASN A N 1
ATOM 1479 C CA . ASN A 1 183 ? -12.296 5.832 28.358 1.00 93.69 183 ASN A CA 1
ATOM 1480 C C . ASN A 1 183 ? -12.959 4.542 28.885 1.00 93.69 183 ASN A C 1
ATOM 1482 O O . ASN A 1 183 ? -13.845 4.610 29.736 1.00 93.69 183 ASN A O 1
ATOM 1486 N N . ASN A 1 184 ? -12.545 3.371 28.388 1.00 90.38 184 ASN A N 1
ATOM 1487 C CA . ASN A 1 184 ? -13.067 2.052 28.744 1.00 90.38 184 ASN A CA 1
ATOM 1488 C C . ASN A 1 184 ? -14.564 1.835 28.434 1.00 90.38 184 ASN A C 1
ATOM 1490 O O . ASN A 1 184 ? -15.174 0.918 28.982 1.00 90.38 184 ASN A O 1
ATOM 1494 N N . ARG A 1 185 ? -15.149 2.635 27.535 1.00 92.12 185 ARG A N 1
ATOM 1495 C CA . ARG A 1 185 ? -16.513 2.445 27.014 1.00 92.12 185 ARG A CA 1
ATOM 1496 C C . ARG A 1 185 ? -16.469 1.560 25.772 1.00 92.12 185 ARG A C 1
ATOM 1498 O O . ARG A 1 185 ? -16.499 2.031 24.635 1.00 92.12 185 ARG A O 1
ATOM 1505 N N . LEU A 1 186 ? -16.252 0.268 26.016 1.00 92.56 186 LEU A N 1
ATOM 1506 C CA . LEU A 1 186 ? -15.955 -0.725 24.978 1.00 92.56 186 LEU A CA 1
ATOM 1507 C C . LEU A 1 186 ? -17.146 -0.997 24.050 1.00 92.56 186 LEU A C 1
ATOM 1509 O O . LEU A 1 186 ? -16.949 -1.234 22.862 1.00 92.56 186 LEU A O 1
ATOM 1513 N N . ASP A 1 187 ? -18.358 -0.921 24.586 1.00 91.19 187 ASP A N 1
ATOM 1514 C CA . ASP A 1 187 ? -19.632 -1.017 23.874 1.00 91.19 187 ASP A CA 1
ATOM 1515 C C . ASP A 1 187 ? -19.774 0.087 22.816 1.00 91.19 187 ASP A C 1
ATOM 1517 O O . ASP A 1 187 ? -19.884 -0.212 21.626 1.00 91.19 187 ASP A O 1
ATOM 1521 N N . ILE A 1 188 ? -19.649 1.351 23.232 1.00 92.25 188 ILE A N 1
ATOM 1522 C CA . ILE A 1 188 ? -19.763 2.518 22.345 1.00 92.25 188 ILE A CA 1
ATOM 1523 C C . ILE A 1 188 ? -18.635 2.513 21.306 1.00 92.25 188 ILE A C 1
ATOM 1525 O O . ILE A 1 188 ? -18.856 2.785 20.125 1.00 92.25 188 ILE A O 1
ATOM 1529 N N . ALA A 1 189 ? -17.409 2.182 21.728 1.00 93.62 189 ALA A N 1
ATOM 1530 C CA . ALA A 1 189 ? -16.275 2.080 20.815 1.00 93.62 189 ALA A CA 1
ATOM 1531 C C . ALA A 1 189 ? -16.499 1.000 19.743 1.00 93.62 189 ALA A C 1
ATOM 1533 O O . ALA A 1 189 ? -16.212 1.240 18.569 1.00 93.62 189 ALA A O 1
ATOM 1534 N N . SER A 1 190 ? -17.029 -0.165 20.129 1.00 93.19 190 SER A N 1
ATOM 1535 C CA . SER A 1 190 ? -17.341 -1.258 19.205 1.00 93.19 190 SER A CA 1
ATOM 1536 C C . SER A 1 190 ? -18.442 -0.867 18.218 1.00 93.19 190 SER A C 1
ATOM 1538 O O . SER A 1 190 ? -18.262 -1.036 17.013 1.00 93.19 190 SER A O 1
ATOM 1540 N N . GLU A 1 191 ? -19.535 -0.264 18.695 1.00 94.19 191 GLU A N 1
ATOM 1541 C CA . GLU A 1 191 ? -20.659 0.174 17.856 1.00 94.19 191 GLU A CA 1
ATOM 1542 C C . GLU A 1 191 ? -20.219 1.187 16.787 1.00 94.19 191 GLU A C 1
ATOM 1544 O O . GLU A 1 191 ? -20.530 1.031 15.601 1.00 94.19 191 GLU A O 1
ATOM 1549 N N . LEU A 1 192 ? -19.419 2.187 17.176 1.00 93.31 192 LEU A N 1
ATOM 1550 C CA . LEU A 1 192 ? -18.872 3.180 16.247 1.00 93.31 192 LEU A CA 1
ATOM 1551 C C . LEU A 1 192 ? -17.981 2.539 15.173 1.00 93.31 192 LEU A C 1
ATOM 1553 O O . LEU A 1 192 ? -18.038 2.930 14.006 1.00 93.31 192 LEU A O 1
ATOM 1557 N N . LEU A 1 193 ? -17.156 1.561 15.553 1.00 94.25 193 LEU A N 1
ATOM 1558 C CA . LEU A 1 193 ? -16.257 0.870 14.627 1.00 94.25 193 LEU A CA 1
ATOM 1559 C C . LEU A 1 193 ? -17.001 -0.081 13.689 1.00 94.25 193 LEU A C 1
ATOM 1561 O O . LEU A 1 193 ? -16.661 -0.134 12.511 1.00 94.25 193 LEU A O 1
ATOM 1565 N N . GLN A 1 194 ? -18.016 -0.793 14.179 1.00 93.56 194 GLN A N 1
ATOM 1566 C CA . GLN A 1 194 ? -18.865 -1.660 13.358 1.00 93.56 194 GLN A CA 1
ATOM 1567 C C . GLN A 1 194 ? -19.681 -0.843 12.354 1.00 93.56 194 GLN A C 1
ATOM 1569 O O . GLN A 1 194 ? -19.750 -1.204 11.178 1.00 93.56 194 GLN A O 1
ATOM 1574 N N . THR A 1 195 ? -20.230 0.295 12.791 1.00 92.88 195 THR A N 1
ATOM 1575 C CA . THR A 1 195 ? -20.925 1.239 11.905 1.00 92.88 195 THR A CA 1
ATOM 1576 C C . THR A 1 195 ? -19.978 1.720 10.810 1.00 92.88 195 THR A C 1
ATOM 1578 O O . THR A 1 195 ? -20.276 1.568 9.625 1.00 92.88 195 THR A O 1
ATOM 1581 N N . LEU A 1 196 ? -18.782 2.181 11.194 1.00 93.06 196 LEU A N 1
ATOM 1582 C CA . LEU A 1 196 ? -17.755 2.607 10.247 1.00 93.06 196 LEU A CA 1
ATOM 1583 C C . LEU A 1 196 ? -17.347 1.482 9.283 1.00 93.06 196 LEU A C 1
ATOM 1585 O O . LEU A 1 196 ? -17.186 1.744 8.098 1.00 93.06 196 LEU A O 1
ATOM 1589 N N . GLU A 1 197 ? -17.192 0.240 9.748 1.00 91.94 197 GLU A N 1
ATOM 1590 C CA . GLU A 1 197 ? -16.856 -0.903 8.886 1.00 91.94 197 GLU A CA 1
ATOM 1591 C C . GLU A 1 197 ? -17.975 -1.223 7.883 1.00 91.94 197 GLU A C 1
ATOM 1593 O O . GLU A 1 197 ? -17.682 -1.584 6.743 1.00 91.94 197 GLU A O 1
ATOM 1598 N N . SER A 1 198 ? -19.239 -1.047 8.279 1.00 89.62 198 SER A N 1
ATOM 1599 C CA . SER A 1 198 ? -20.405 -1.290 7.421 1.00 89.62 198 SER A CA 1
ATOM 1600 C C . SER A 1 198 ? -20.610 -0.210 6.351 1.00 89.62 198 SER A C 1
ATOM 1602 O O . SER A 1 198 ? -20.990 -0.520 5.221 1.00 89.62 198 SER A O 1
ATOM 1604 N N . GLU A 1 199 ? -20.321 1.049 6.685 1.00 89.12 199 GLU A N 1
ATOM 1605 C CA . GLU A 1 199 ? -20.441 2.196 5.778 1.00 89.12 199 GLU A CA 1
ATOM 1606 C C . GLU A 1 199 ? -19.194 2.381 4.905 1.00 89.12 199 GLU A C 1
ATOM 1608 O O . GLU A 1 199 ? -19.240 3.036 3.855 1.00 89.12 199 GLU A O 1
ATOM 1613 N N . ALA A 1 200 ? -18.057 1.823 5.328 1.00 87.75 200 ALA A N 1
ATOM 1614 C CA . ALA A 1 200 ? -16.807 1.992 4.621 1.00 87.75 200 ALA A CA 1
ATOM 1615 C C . ALA A 1 200 ? -16.854 1.337 3.239 1.00 87.75 200 ALA A C 1
ATOM 1617 O O . ALA A 1 200 ? -17.082 0.144 3.050 1.00 87.75 200 ALA A O 1
ATOM 1618 N N . VAL A 1 201 ? -16.523 2.143 2.235 1.00 85.44 201 VAL A N 1
ATOM 1619 C CA . VAL A 1 201 ? -16.437 1.720 0.834 1.00 85.44 201 VAL A CA 1
ATOM 1620 C C . VAL A 1 201 ? -15.332 0.679 0.614 1.00 85.44 201 VAL A C 1
ATOM 1622 O O . VAL A 1 201 ? -15.350 -0.071 -0.370 1.00 85.44 201 VAL A O 1
ATOM 1625 N N . ILE A 1 202 ? -14.345 0.677 1.507 1.00 85.19 202 ILE A N 1
ATOM 1626 C CA . ILE A 1 202 ? -13.189 -0.205 1.496 1.00 85.19 202 ILE A CA 1
ATOM 1627 C C . ILE A 1 202 ? -12.971 -0.780 2.885 1.00 85.19 202 ILE A C 1
ATOM 1629 O O . ILE A 1 202 ? -13.309 -0.161 3.889 1.00 85.19 202 ILE A O 1
ATOM 1633 N N . ARG A 1 203 ? -12.309 -1.931 2.951 1.00 85.19 203 ARG A N 1
ATOM 1634 C CA . ARG A 1 203 ? -11.876 -2.480 4.231 1.00 85.19 203 ARG A CA 1
ATOM 1635 C C . ARG A 1 203 ? -10.814 -1.579 4.863 1.00 85.19 203 ARG A C 1
ATOM 1637 O O . ARG A 1 203 ? -9.814 -1.272 4.215 1.00 85.19 203 ARG A O 1
ATOM 1644 N N . LEU A 1 204 ? -11.007 -1.238 6.134 1.00 89.81 204 LEU A N 1
ATOM 1645 C CA . LEU A 1 204 ? -10.107 -0.401 6.928 1.00 89.81 204 LEU A CA 1
ATOM 1646 C C . LEU A 1 204 ? -9.317 -1.278 7.919 1.00 89.81 204 LEU A C 1
ATOM 1648 O O . LEU A 1 204 ? -9.878 -1.702 8.932 1.00 89.81 204 LEU A O 1
ATOM 1652 N N . PRO A 1 205 ? -8.024 -1.577 7.675 1.00 88.31 205 PRO A N 1
ATOM 1653 C CA . PRO A 1 205 ? -7.242 -2.461 8.546 1.00 88.31 205 PRO A CA 1
ATOM 1654 C C . PRO A 1 205 ? -7.160 -1.987 10.001 1.00 88.31 205 PRO A C 1
ATOM 1656 O O . PRO A 1 205 ? -7.169 -2.805 10.924 1.00 88.31 205 PRO A O 1
ATOM 1659 N N . ILE A 1 206 ? -7.124 -0.670 10.209 1.00 89.44 206 ILE A N 1
ATOM 1660 C CA . ILE A 1 206 ? -7.108 -0.056 11.540 1.00 89.44 206 ILE A CA 1
ATOM 1661 C C . ILE A 1 206 ? -8.375 -0.381 12.344 1.00 89.44 206 ILE A C 1
ATOM 1663 O O . ILE A 1 206 ? -8.283 -0.691 13.529 1.00 89.44 206 ILE A O 1
ATOM 1667 N N . VAL A 1 207 ? -9.543 -0.410 11.690 1.00 91.25 207 VAL A N 1
ATOM 1668 C CA . VAL A 1 207 ? -10.836 -0.714 12.319 1.00 91.25 207 VAL A CA 1
ATOM 1669 C C . VAL A 1 207 ? -10.866 -2.174 12.742 1.00 91.25 207 VAL A C 1
ATOM 1671 O O . VAL A 1 207 ? -11.106 -2.472 13.910 1.00 91.25 207 VAL A O 1
ATOM 1674 N N . THR A 1 208 ? -10.507 -3.083 11.828 1.00 90.44 208 THR A N 1
ATOM 1675 C CA . THR A 1 208 ? -10.412 -4.517 12.135 1.00 90.44 208 THR A CA 1
ATOM 1676 C C . THR A 1 208 ? -9.441 -4.784 13.295 1.00 90.44 208 THR A C 1
ATOM 1678 O O . THR A 1 208 ? -9.671 -5.682 14.103 1.00 90.44 208 THR A O 1
ATOM 1681 N N . THR A 1 209 ? -8.344 -4.028 13.388 1.00 90.88 209 THR A N 1
ATOM 1682 C CA . THR A 1 209 ? -7.345 -4.199 14.455 1.00 90.88 209 THR A CA 1
ATOM 1683 C C . THR A 1 209 ? -7.884 -3.741 15.808 1.00 90.88 209 THR A C 1
ATOM 1685 O O . THR A 1 209 ? -7.770 -4.483 16.784 1.00 90.88 209 THR A O 1
ATOM 1688 N N . LEU A 1 210 ? -8.516 -2.565 15.872 1.00 92.19 210 LEU A N 1
ATOM 1689 C CA . LEU A 1 210 ? -9.073 -2.037 17.118 1.00 92.19 210 LEU A CA 1
ATOM 1690 C C . LEU A 1 210 ? -10.272 -2.864 17.612 1.00 92.19 210 LEU A C 1
ATOM 1692 O O . LEU A 1 210 ? -10.345 -3.164 18.800 1.00 92.19 210 LEU A O 1
ATOM 1696 N N . LEU A 1 211 ? -11.146 -3.327 16.712 1.00 93.06 211 LEU A N 1
ATOM 1697 C CA . LEU A 1 211 ? -12.242 -4.242 17.062 1.00 93.06 211 LEU A CA 1
ATOM 1698 C C . LEU A 1 211 ? -11.729 -5.537 17.704 1.00 93.06 211 LEU A C 1
ATOM 1700 O O . LEU A 1 211 ? -12.260 -5.974 18.722 1.00 93.06 211 LEU A O 1
ATOM 1704 N N . LYS A 1 212 ? -10.653 -6.124 17.163 1.00 92.94 212 LYS A N 1
ATOM 1705 C CA . LYS A 1 212 ? -10.022 -7.308 17.769 1.00 92.94 212 LYS A CA 1
ATOM 1706 C C . LYS A 1 212 ? -9.481 -7.025 19.167 1.00 92.94 212 LYS A C 1
ATOM 1708 O O . LYS A 1 212 ? -9.628 -7.865 20.047 1.00 92.94 212 LYS A O 1
ATOM 1713 N N . GLN A 1 213 ? -8.859 -5.866 19.380 1.00 92.44 213 GLN A N 1
ATOM 1714 C CA . GLN A 1 213 ? -8.358 -5.480 20.703 1.00 92.44 213 GLN A CA 1
ATOM 1715 C C . GLN A 1 213 ? -9.496 -5.289 21.711 1.00 92.44 213 GLN A C 1
ATOM 1717 O O . GLN A 1 213 ? -9.378 -5.742 22.847 1.00 92.44 213 GLN A O 1
ATOM 1722 N N . ILE A 1 214 ? -10.602 -4.668 21.290 1.00 91.75 214 ILE A N 1
ATOM 1723 C CA . ILE A 1 214 ? -11.806 -4.520 22.115 1.00 91.75 214 ILE A CA 1
ATOM 1724 C C . ILE A 1 214 ? -12.348 -5.894 22.511 1.00 91.75 214 ILE A C 1
ATOM 1726 O O . ILE A 1 214 ? -12.551 -6.133 23.699 1.00 91.75 214 ILE A O 1
ATOM 1730 N N . GLN A 1 215 ? -12.510 -6.806 21.547 1.00 91.81 215 GLN A N 1
ATOM 1731 C CA . GLN A 1 215 ? -13.031 -8.146 21.819 1.00 91.81 215 GLN A CA 1
ATOM 1732 C C . GLN A 1 215 ? -12.139 -8.916 22.796 1.00 91.81 215 GLN A C 1
ATOM 1734 O O . GLN A 1 215 ? -12.631 -9.436 23.789 1.00 91.81 215 GLN A O 1
ATOM 1739 N N . LEU A 1 216 ? -10.820 -8.903 22.580 1.00 92.00 216 LEU A N 1
ATOM 1740 C CA . LEU A 1 216 ? -9.870 -9.541 23.494 1.00 92.00 216 LEU A CA 1
ATOM 1741 C C . LEU A 1 216 ? -9.989 -8.991 24.918 1.00 92.00 216 LEU A C 1
ATOM 1743 O O . LEU A 1 216 ? -9.911 -9.751 25.882 1.00 92.00 216 LEU A O 1
ATOM 1747 N N . LYS A 1 217 ? -10.187 -7.677 25.066 1.00 91.00 217 LYS A N 1
ATOM 1748 C CA . LYS A 1 217 ? -10.351 -7.048 26.378 1.00 91.00 217 LYS A CA 1
ATOM 1749 C C . LYS A 1 217 ? -11.652 -7.486 27.058 1.00 91.00 217 LYS A C 1
ATOM 1751 O O . LYS A 1 217 ? -11.619 -7.775 28.250 1.00 91.00 217 LYS A O 1
ATOM 1756 N N . ILE A 1 218 ? -12.752 -7.576 26.307 1.00 88.62 218 ILE A N 1
ATOM 1757 C CA . ILE A 1 218 ? -14.047 -8.074 26.798 1.00 88.62 218 ILE A CA 1
ATOM 1758 C C . ILE A 1 218 ? -13.917 -9.531 27.253 1.00 88.62 218 ILE A C 1
ATOM 1760 O O . ILE A 1 218 ? -14.243 -9.832 28.400 1.00 88.62 218 ILE A O 1
ATOM 1764 N N . ASP A 1 219 ? -13.371 -10.401 26.400 1.00 90.50 219 ASP A N 1
ATOM 1765 C CA . ASP A 1 219 ? -13.209 -11.831 26.686 1.00 90.50 219 ASP A CA 1
ATOM 1766 C C . ASP A 1 219 ? -12.345 -12.049 27.934 1.00 90.50 219 ASP A C 1
ATOM 1768 O O . ASP A 1 219 ? -12.686 -12.833 28.817 1.00 90.50 219 ASP A O 1
ATOM 1772 N N . THR A 1 220 ? -11.247 -11.295 28.048 1.00 88.88 220 THR A N 1
ATOM 1773 C CA . THR A 1 220 ? -10.350 -11.360 29.209 1.00 88.88 220 THR A CA 1
ATOM 1774 C C . THR A 1 220 ? -11.074 -10.930 30.487 1.00 88.88 220 THR A C 1
ATOM 1776 O O . THR A 1 220 ? -10.974 -11.601 31.512 1.00 88.88 220 THR A O 1
ATOM 1779 N N . SER A 1 221 ? -11.832 -9.827 30.450 1.00 86.62 221 SER A N 1
ATOM 1780 C CA . SER A 1 221 ? -12.620 -9.373 31.602 1.00 86.62 221 SER A CA 1
ATOM 1781 C C . SER A 1 221 ? -13.693 -10.382 32.014 1.00 86.62 221 SER A C 1
ATOM 1783 O O . SER A 1 221 ? -13.904 -10.574 33.211 1.00 86.62 221 SER A O 1
ATOM 1785 N N . GLN A 1 222 ? -14.332 -11.047 31.051 1.00 88.38 222 GLN A N 1
ATOM 1786 C CA . GLN A 1 222 ? -15.325 -12.080 31.323 1.00 88.38 222 GLN A CA 1
ATOM 1787 C C . GLN A 1 222 ? -14.694 -13.315 31.983 1.00 88.38 222 GLN A C 1
ATOM 1789 O O . GLN A 1 222 ? -15.186 -13.761 33.016 1.00 88.38 222 GLN A O 1
ATOM 1794 N N . GLN A 1 223 ? -13.559 -13.797 31.470 1.00 87.88 223 GLN A N 1
ATOM 1795 C CA . GLN A 1 223 ? -12.823 -14.920 32.067 1.00 87.88 223 GLN A CA 1
ATOM 1796 C C . GLN A 1 223 ? -12.390 -14.633 33.511 1.00 87.88 223 GLN A C 1
ATOM 1798 O O . GLN A 1 223 ? -12.510 -15.494 34.381 1.00 87.88 223 GLN A O 1
ATOM 1803 N N . TYR A 1 224 ? -11.910 -13.416 33.793 1.00 87.06 224 TYR A N 1
ATOM 1804 C CA . TYR A 1 224 ? -11.571 -13.020 35.163 1.00 87.06 224 TYR A CA 1
ATOM 1805 C C . TYR A 1 224 ? -12.792 -13.014 36.084 1.00 87.06 224 TYR A C 1
ATOM 1807 O O . TYR A 1 224 ? -12.681 -13.408 37.243 1.00 87.06 224 TYR A O 1
ATOM 1815 N N . PHE A 1 225 ? -13.945 -12.566 35.589 1.00 87.06 225 PHE A N 1
ATOM 1816 C CA . PHE A 1 225 ? -15.179 -12.563 36.365 1.00 87.06 225 PHE A 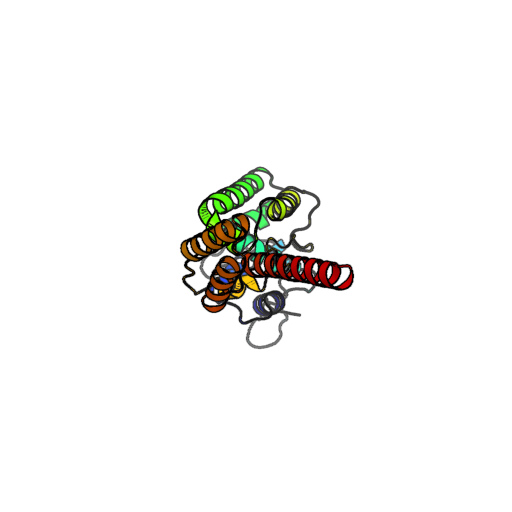CA 1
ATOM 1817 C C . PHE A 1 225 ? -15.668 -13.986 36.667 1.00 87.06 225 PHE A C 1
ATOM 1819 O O . PHE A 1 225 ? -15.979 -14.278 37.819 1.00 87.06 225 PHE A O 1
ATOM 1826 N N . GLU A 1 226 ? -15.665 -14.874 35.669 1.00 89.12 226 GLU A N 1
ATOM 1827 C CA . GLU A 1 226 ? -16.011 -16.295 35.824 1.00 89.12 226 GLU A CA 1
ATOM 1828 C C . GLU A 1 226 ? -15.086 -16.978 36.846 1.00 89.12 226 GLU A C 1
ATOM 1830 O O . GLU A 1 226 ? -15.566 -17.591 37.797 1.00 89.12 226 GLU A O 1
ATOM 1835 N N . TYR A 1 227 ? -13.768 -16.761 36.749 1.00 88.25 227 TYR A N 1
ATOM 1836 C CA . TYR A 1 227 ? -12.804 -17.279 37.725 1.00 88.25 227 TYR A CA 1
ATOM 1837 C C . TYR A 1 227 ? -13.080 -16.786 39.153 1.00 88.25 227 TYR A C 1
ATOM 1839 O O . TYR A 1 227 ? -12.979 -17.557 40.107 1.00 88.25 227 TYR A O 1
ATOM 1847 N N . LEU A 1 228 ? -13.415 -15.503 39.329 1.00 87.88 228 LEU A N 1
ATOM 1848 C CA . LEU A 1 228 ? -13.748 -14.966 40.649 1.00 87.88 228 LEU A CA 1
ATOM 1849 C C . LEU A 1 228 ? -15.037 -15.581 41.201 1.00 87.88 228 LEU A C 1
ATOM 1851 O O . LEU A 1 228 ? -15.089 -15.858 42.392 1.00 87.88 228 LEU A O 1
ATOM 1855 N N . GLN A 1 229 ? -16.047 -15.823 40.360 1.00 85.88 229 GLN A N 1
ATOM 1856 C CA . GLN A 1 229 ? -17.286 -16.485 40.779 1.00 85.88 229 GLN A CA 1
ATOM 1857 C C . GLN A 1 229 ? -17.074 -17.946 41.189 1.00 85.88 229 GLN A C 1
ATOM 1859 O O . GLN A 1 229 ? -17.740 -18.409 42.108 1.00 85.88 229 GLN A O 1
ATOM 1864 N N . GLU A 1 230 ? -16.164 -18.665 40.533 1.00 86.31 230 GLU A N 1
ATOM 1865 C CA . GLU A 1 230 ? -15.855 -20.064 40.862 1.00 86.31 230 GLU A CA 1
ATOM 1866 C C . GLU A 1 230 ? -15.017 -20.224 42.143 1.00 86.31 230 GLU A C 1
ATOM 1868 O O . GLU A 1 230 ? -14.994 -21.307 42.727 1.00 86.31 230 GLU A O 1
ATOM 1873 N N . ASN A 1 231 ? -14.324 -19.165 42.581 1.00 76.75 231 ASN A N 1
ATOM 1874 C CA . ASN A 1 231 ? -13.398 -19.183 43.723 1.00 76.75 231 ASN A CA 1
ATOM 1875 C C . ASN A 1 231 ? -13.839 -18.287 44.904 1.00 76.75 231 ASN A C 1
ATOM 1877 O O . ASN A 1 231 ? -13.034 -18.037 45.807 1.00 76.75 231 ASN A O 1
ATOM 1881 N N . LEU A 1 232 ? -15.087 -17.803 44.893 1.00 61.31 232 LEU A N 1
ATOM 1882 C CA . LEU A 1 232 ? -15.765 -17.102 45.996 1.00 61.31 232 LEU A CA 1
ATOM 1883 C C . LEU A 1 232 ? -16.767 -18.035 46.683 1.00 61.31 232 LEU A C 1
ATOM 1885 O O . LEU A 1 232 ? -16.826 -17.986 47.933 1.00 61.31 232 LEU A O 1
#

Secondary structure (DSSP, 8-state):
-EEHHHHHHHHHTSPPPHHHHHHHHHHHS--TT--PPPPHHHHHHEE----SSS---EEPGGGHHHHHHHHHHHHHHS-HHHHHHHHHHHHHT-SHHHHHHHHHHHHHHHHTHHHHHHTT--HHHHHHHHHHHH-TT--TTTSPPPP-STTSSGGGGGGGTT----HHHHHHHHHHHHHHHHTT-HHHHHHHHHHHHHH-SS--HHHHHHHHHHHHHHHHHHHHHHHHHHT-

Sequence (232 aa):
MQTIPQVIKAELESTVPDALRSAVTAIFLKPAARRSKLQKWQTDIISNPEVGERKARYIKPKYKPAIYNAMVLCYLMSNTGKVRTLFNNLLEGKKKPIEEAINIIEERFQQQFSEFFCLGIVQESLEPIIQKIQDETWKPLTERLPCPFSSGNLKSLAPLYGKNIPWSEYHSTYSKALKEYQNNRLDIASELLQTLESEAVIRLPIVTTLLKQIQLKIDTSQQYFEYLQENL

Foldseek 3Di:
DAALLRLQCVQQVDHAFPVLSVLLCVLLDPDPPDPDDRDPVSVVQWDQDPDDDDRGTGGDPQQSQLSQQSSQLCVLQVDSVLSSVLVVCLVVVNDPSLVVSLVSSVVCCVVVVLVCVQQVQDPVLCVQQSVLSNDSPRDSRRDHGFDRGPVRGCNQVRLVRPDDFPSVVLSVLLVVLVVCVVVVVLVVSLVSLVVSCVPGSTHGVSSVVVNVVSVVVVVVVVVVVVVVVVVD